Protein AF-X0UP98-F1 (afdb_monomer)

Foldseek 3Di:
DDDDPLNVCCVPCVVPVNNDDPLLSVLVVVVVVVVVCVVVVVDPDDDPVRVVVNVVSVVVNVVSVVVSVVVVLLVVLLVLLVVLLVLLVVLLCLQVNDDDPVVSLVVVVVCCVVVLDDPLLSVLNVLSVVQNVCSVVVNDDPVSSVVSNVSSVVNSVSSVVSSVVLLVVLFVVQKWKKWFDDPNDIAIWIWGDAPQWIWIQHPVGIWIDHPATDGDHPVVVVVRSSVRSPPPDTDHDVVSVVRVCVVGPDIDIDD

pLDDT: mean 89.21, std 8.22, range [36.66, 97.81]

Solvent-accessible surface area (backbone atoms only — not comparable to full-atom values): 14353 Å² total; per-residue (Å²): 140,76,88,46,72,66,56,52,49,42,51,46,33,38,70,67,64,62,68,48,60,71,72,56,52,52,50,53,51,50,53,54,47,53,52,51,35,42,77,67,65,73,48,90,77,79,56,68,74,56,51,57,46,52,53,52,52,48,52,54,43,54,54,47,49,56,51,45,50,52,52,50,53,50,53,52,51,50,52,50,46,52,49,55,50,50,53,50,51,51,51,45,28,73,70,72,45,90,67,55,74,69,58,48,50,58,52,50,51,52,38,31,75,69,68,75,42,52,73,64,48,57,51,41,56,51,50,44,55,49,49,47,55,35,42,77,70,71,70,59,53,74,68,61,52,54,50,42,50,62,48,42,52,56,47,44,52,54,48,52,54,49,45,54,52,52,49,51,54,57,51,55,76,27,48,41,37,33,39,30,54,57,96,86,38,85,43,72,35,36,39,37,46,36,76,80,37,34,35,41,41,46,94,94,44,40,31,35,39,67,98,56,81,42,84,51,50,74,68,58,54,50,57,34,50,63,63,28,75,81,53,94,73,87,73,82,61,70,67,51,55,54,53,49,34,74,75,51,44,73,66,44,82,51,132

Organism: NCBI:txid412755

Secondary structure (DSSP, 8-state):
----HHHHHIIIIIIIS--S-HHHHHHHHHHHHHHHHHHTTS-S---HHHHHHHHHHHHHHHHHHHHHHHHHHHHHHHHHHHHHHHHHHHHHHHHH-S--HHHHHHHHHHHHHTTSS-HHHHHHHHHHHHHHHHHHTT---HHHHHHHHHHHHHHHHHHHHHHHHHHHHHHHHTEEEEEEEETTEEEEEEEEEETTEEEEEETTEEEEESSSEEEE-HHHHHHHHHHHTT-S-----THHHHHHHHHH-SEEEE-

Nearest PDB structures (foldseek):
  7sqc-assembly1_C2  TM=3.674E-01  e=4.843E+00  Chlamydomonas reinhardtii
  4j2c-assembly2_C  TM=3.362E-01  e=5.100E+00  Homo sapiens
  7sqc-assembly1_C3  TM=3.622E-01  e=9.001E+00  Chlamydomonas reinhardtii

Structure (mmCIF, N/CA/C/O backbone):
data_AF-X0UP98-F1
#
_entry.id   AF-X0UP98-F1
#
loop_
_atom_site.group_PDB
_atom_site.id
_atom_site.type_symbol
_atom_site.label_atom_id
_atom_site.label_alt_id
_atom_site.label_comp_id
_atom_site.label_asym_id
_atom_site.label_entity_id
_atom_site.label_seq_id
_atom_site.pdbx_PDB_ins_code
_atom_site.Cartn_x
_atom_site.Cartn_y
_atom_site.Cartn_z
_atom_site.occupancy
_atom_site.B_iso_or_equiv
_atom_site.auth_seq_id
_atom_site.auth_comp_id
_atom_site.auth_asym_id
_atom_site.auth_atom_id
_atom_site.pdbx_PDB_model_num
ATOM 1 N N . GLY A 1 1 ? 31.393 22.525 -14.245 1.00 50.09 1 GLY A N 1
ATOM 2 C CA . GLY A 1 1 ? 30.739 21.499 -13.415 1.00 50.09 1 GLY A CA 1
ATOM 3 C C . GLY A 1 1 ? 29.247 21.631 -13.585 1.00 50.09 1 GLY A C 1
ATOM 4 O O . GLY A 1 1 ? 28.784 22.754 -13.520 1.00 50.09 1 GLY A O 1
ATOM 5 N N . LEU A 1 2 ? 28.562 20.531 -13.899 1.00 36.66 2 LEU A N 1
ATOM 6 C CA . LEU A 1 2 ? 27.106 20.299 -13.899 1.00 36.66 2 LEU A CA 1
ATOM 7 C C . LEU A 1 2 ? 26.880 18.972 -14.647 1.00 36.66 2 LEU A C 1
ATOM 9 O O . LEU A 1 2 ? 27.637 18.642 -15.561 1.00 36.66 2 LEU A O 1
ATOM 13 N N . ASN A 1 3 ? 25.898 18.182 -14.220 1.00 53.81 3 ASN A N 1
ATOM 14 C CA . ASN A 1 3 ? 25.572 16.879 -14.796 1.00 53.81 3 ASN A CA 1
ATOM 15 C C . ASN A 1 3 ? 25.313 16.980 -16.310 1.00 53.81 3 ASN A C 1
ATOM 17 O O . ASN A 1 3 ? 24.268 17.456 -16.738 1.00 53.81 3 ASN A O 1
ATOM 21 N N . SER A 1 4 ? 26.252 16.514 -17.137 1.00 71.25 4 SER A N 1
ATOM 22 C CA . SER A 1 4 ? 25.983 16.314 -18.564 1.00 71.25 4 SER A CA 1
ATOM 23 C C . SER A 1 4 ? 24.922 15.213 -18.729 1.00 71.25 4 SER A C 1
ATOM 25 O O . SER A 1 4 ? 25.012 14.209 -18.012 1.00 71.25 4 SER A O 1
ATOM 27 N N . PRO A 1 5 ? 23.987 15.319 -19.694 1.00 70.81 5 PRO A N 1
ATOM 28 C CA . PRO A 1 5 ? 23.046 14.246 -20.031 1.00 70.81 5 PRO A CA 1
ATOM 29 C C . PRO A 1 5 ? 23.723 12.878 -20.227 1.00 70.81 5 PRO A C 1
ATOM 31 O O . PRO A 1 5 ? 23.161 11.847 -19.865 1.00 70.81 5 PRO A O 1
ATOM 34 N N . PHE A 1 6 ? 24.973 12.858 -20.709 1.00 80.62 6 PHE A N 1
ATOM 35 C CA . PHE A 1 6 ? 25.800 11.648 -20.780 1.00 80.62 6 PHE A CA 1
ATOM 36 C C . PHE A 1 6 ? 26.084 11.029 -19.404 1.00 80.62 6 PHE A C 1
ATOM 38 O O . PHE A 1 6 ? 25.950 9.819 -19.221 1.00 80.62 6 PHE A O 1
ATOM 45 N N . SER A 1 7 ? 26.470 11.859 -18.432 1.00 83.31 7 SER A N 1
ATOM 46 C CA . SER A 1 7 ? 26.797 11.427 -17.070 1.00 83.31 7 SER A CA 1
ATOM 47 C C . SER A 1 7 ? 25.579 10.805 -16.386 1.00 83.31 7 SER A C 1
ATOM 49 O O . SER A 1 7 ? 25.679 9.738 -15.778 1.00 83.31 7 SER A O 1
ATOM 51 N N . GLU A 1 8 ? 24.404 11.417 -16.548 1.00 86.69 8 GLU A N 1
ATOM 52 C CA . GLU A 1 8 ? 23.154 10.883 -15.999 1.00 86.69 8 GLU A CA 1
ATOM 53 C C . GLU A 1 8 ? 22.725 9.595 -16.704 1.00 86.69 8 GLU A C 1
ATOM 55 O O . GLU A 1 8 ? 22.361 8.625 -16.035 1.00 86.69 8 GLU A O 1
ATOM 60 N N . MET A 1 9 ? 22.851 9.539 -18.034 1.00 86.62 9 MET A N 1
ATOM 61 C CA . MET A 1 9 ? 22.543 8.342 -18.817 1.00 86.62 9 MET A CA 1
ATOM 62 C C . MET A 1 9 ? 23.405 7.149 -18.392 1.00 86.62 9 MET A C 1
ATOM 64 O O . MET A 1 9 ? 22.880 6.057 -18.164 1.00 86.62 9 MET A O 1
ATOM 68 N N . LYS A 1 10 ? 24.713 7.367 -18.216 1.00 90.44 10 LYS A N 1
ATOM 69 C CA . LYS A 1 10 ? 25.643 6.356 -17.704 1.00 90.44 10 LYS A CA 1
ATOM 70 C C . LYS A 1 10 ? 25.270 5.931 -16.283 1.00 90.44 10 LYS A C 1
ATOM 72 O O . LYS A 1 10 ? 25.047 4.746 -16.040 1.00 90.44 10 LYS A O 1
ATOM 77 N N . LYS A 1 11 ? 25.133 6.885 -15.361 1.00 93.12 11 LYS A N 1
ATOM 78 C CA . LYS A 1 11 ? 24.844 6.609 -13.947 1.00 93.12 11 LYS A CA 1
ATOM 79 C C . LYS A 1 11 ? 23.554 5.807 -13.764 1.00 93.12 11 LYS A C 1
ATOM 81 O O . LYS A 1 11 ? 23.510 4.859 -12.981 1.00 93.12 11 LYS A O 1
ATOM 86 N N . ILE A 1 12 ? 22.491 6.187 -14.467 1.00 91.81 12 ILE A N 1
ATOM 87 C CA . ILE A 1 12 ? 21.177 5.561 -14.314 1.00 91.81 12 ILE A CA 1
ATOM 88 C C . ILE A 1 12 ? 21.128 4.251 -15.095 1.00 91.81 12 ILE A C 1
ATOM 90 O O . ILE A 1 12 ? 20.930 3.196 -14.499 1.00 91.81 12 ILE A O 1
ATOM 94 N N . PHE A 1 13 ? 21.323 4.287 -16.413 1.00 92.38 13 PHE A N 1
ATOM 95 C CA . PHE A 1 13 ? 20.991 3.146 -17.267 1.00 92.38 13 PHE A CA 1
ATOM 96 C C . PHE A 1 13 ? 22.118 2.125 -17.403 1.00 92.38 13 PHE A C 1
ATOM 98 O O . PHE A 1 13 ? 21.830 0.970 -17.703 1.00 92.38 13 PHE A O 1
ATOM 105 N N . PHE A 1 14 ? 23.372 2.494 -17.144 1.00 91.44 14 PHE A N 1
ATOM 106 C CA . PHE A 1 14 ? 24.501 1.560 -17.181 1.00 91.44 14 PHE A CA 1
ATOM 107 C C . PHE A 1 14 ? 24.973 1.166 -15.778 1.00 91.44 14 PHE A C 1
ATOM 109 O O . PHE A 1 14 ? 25.082 -0.022 -15.478 1.00 91.44 14 PHE A O 1
ATOM 116 N N . ASP A 1 15 ? 25.229 2.122 -14.885 1.00 92.19 15 ASP A N 1
ATOM 117 C CA . ASP A 1 15 ? 25.796 1.813 -13.568 1.00 92.19 15 ASP A CA 1
ATOM 118 C C . ASP A 1 15 ? 24.759 1.207 -12.620 1.00 92.19 15 ASP A C 1
ATOM 120 O O . ASP A 1 15 ? 25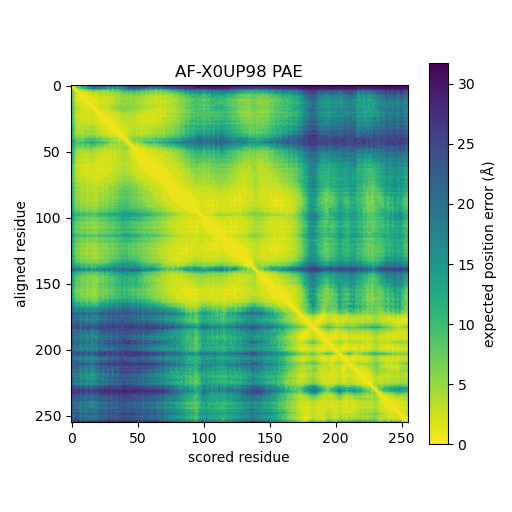.019 0.153 -12.040 1.00 92.19 15 ASP A O 1
ATOM 124 N N . LYS A 1 16 ? 23.585 1.835 -12.497 1.00 92.56 16 LYS A N 1
ATOM 125 C CA . LYS A 1 16 ? 22.543 1.430 -11.546 1.00 92.56 16 LYS A CA 1
ATOM 126 C C . LYS A 1 16 ? 21.593 0.369 -12.101 1.00 92.56 16 LYS A C 1
ATOM 128 O O . LYS A 1 16 ? 21.463 -0.703 -11.525 1.00 92.56 16 LYS A O 1
ATOM 133 N N . GLU A 1 17 ? 20.914 0.669 -13.205 1.00 89.94 17 GLU A N 1
ATOM 134 C CA . GLU A 1 17 ? 19.815 -0.161 -13.720 1.00 89.94 17 GLU A CA 1
ATOM 135 C C . GLU A 1 17 ? 20.292 -1.309 -14.620 1.00 89.94 17 GLU A C 1
ATOM 137 O O . GLU A 1 17 ? 19.525 -2.245 -14.869 1.00 89.94 17 GLU A O 1
ATOM 142 N N . LYS A 1 18 ? 21.541 -1.232 -15.111 1.00 92.12 18 LYS A N 1
ATOM 143 C CA . LYS A 1 18 ? 22.174 -2.220 -16.008 1.00 92.12 18 LYS A CA 1
ATOM 144 C C . LYS A 1 18 ? 21.327 -2.522 -17.259 1.00 92.12 18 LYS A C 1
ATOM 146 O O . LYS A 1 18 ? 21.261 -3.656 -17.720 1.00 92.12 18 LYS A O 1
ATOM 151 N N . MET A 1 19 ? 20.645 -1.507 -17.791 1.00 90.94 19 MET A N 1
ATOM 152 C CA . MET A 1 19 ? 19.730 -1.598 -18.937 1.00 90.94 19 MET A CA 1
ATOM 153 C C . MET A 1 19 ? 20.340 -1.136 -20.261 1.00 90.94 19 MET A C 1
ATOM 155 O O . MET A 1 19 ? 19.736 -1.378 -21.301 1.00 90.94 19 MET A O 1
ATOM 159 N N . LEU A 1 20 ? 21.485 -0.457 -20.240 1.00 93.19 20 LEU A N 1
ATOM 160 C CA . LEU A 1 20 ? 22.200 0.004 -21.428 1.00 93.19 20 LEU A CA 1
ATOM 161 C C . LEU A 1 20 ? 23.584 -0.644 -21.471 1.00 93.19 20 LEU A C 1
ATOM 163 O O . LEU A 1 20 ? 24.229 -0.796 -20.440 1.00 93.19 20 LEU A O 1
ATOM 167 N N . GLU A 1 21 ? 24.039 -1.041 -22.652 1.00 93.94 21 GLU A N 1
ATOM 168 C CA . GLU A 1 21 ? 25.322 -1.702 -22.875 1.00 93.94 21 GLU A CA 1
ATOM 169 C C . GLU A 1 21 ? 26.444 -0.680 -23.100 1.00 93.94 21 GLU A C 1
ATOM 171 O O . GLU A 1 21 ? 26.227 0.406 -23.640 1.00 93.94 21 GLU A O 1
ATOM 176 N N . LYS A 1 22 ? 27.685 -1.056 -22.755 1.00 92.31 22 LYS A N 1
ATOM 177 C CA . LYS A 1 22 ? 28.852 -0.160 -22.843 1.00 92.31 22 LYS A CA 1
ATOM 178 C C . LYS A 1 22 ? 29.057 0.426 -24.247 1.00 92.31 22 LYS A C 1
ATOM 180 O O . LYS A 1 22 ? 29.393 1.600 -24.353 1.00 92.31 22 LYS A O 1
ATOM 185 N N . LYS A 1 23 ? 28.805 -0.352 -25.312 1.00 93.00 23 LYS A N 1
ATOM 186 C CA . LYS A 1 23 ? 28.977 0.113 -26.702 1.00 93.00 23 LYS A CA 1
ATOM 187 C C . LYS A 1 23 ? 28.158 1.369 -27.016 1.00 93.00 23 LYS A C 1
ATOM 189 O O . LYS A 1 23 ? 28.643 2.258 -27.700 1.00 93.00 23 LYS A O 1
ATOM 194 N N . TYR A 1 24 ? 26.957 1.481 -26.453 1.00 93.38 24 TYR A N 1
ATOM 195 C CA . TYR A 1 24 ? 26.063 2.613 -26.686 1.00 93.38 24 TYR A CA 1
ATOM 196 C C . TYR A 1 24 ? 26.493 3.865 -25.919 1.00 93.38 24 TYR A C 1
ATOM 198 O O . TYR A 1 24 ? 26.325 4.976 -26.412 1.00 93.38 24 TYR A O 1
ATOM 206 N N . LEU A 1 25 ? 27.120 3.693 -24.749 1.00 90.81 25 LEU A N 1
ATOM 207 C CA . LEU A 1 25 ? 27.779 4.802 -24.059 1.00 90.81 25 LEU A CA 1
ATOM 208 C C . LEU A 1 25 ? 28.965 5.328 -24.864 1.00 90.81 25 LEU A C 1
ATOM 210 O O . LEU A 1 25 ? 29.115 6.537 -24.983 1.00 90.81 25 LEU A O 1
ATOM 214 N N . SER A 1 26 ? 29.768 4.434 -25.445 1.00 90.50 26 SER A N 1
ATOM 215 C CA . SER A 1 26 ? 30.913 4.822 -26.274 1.00 90.50 26 SER A CA 1
ATOM 216 C C . SER A 1 26 ? 30.495 5.588 -27.532 1.00 90.50 26 SER A C 1
ATOM 218 O O . SER A 1 26 ? 31.185 6.525 -27.920 1.00 90.50 26 SER A O 1
ATOM 220 N N . ILE A 1 27 ? 29.351 5.245 -28.138 1.00 90.25 27 ILE A N 1
ATOM 221 C CA . ILE A 1 27 ? 28.777 6.009 -29.260 1.00 90.25 27 ILE A CA 1
ATOM 222 C C . ILE A 1 27 ? 28.432 7.436 -28.814 1.00 90.25 27 ILE A C 1
ATOM 224 O O . ILE A 1 27 ? 28.843 8.397 -29.462 1.00 90.25 27 ILE A O 1
ATOM 228 N N . LEU A 1 28 ? 27.732 7.591 -27.683 1.00 87.75 28 LEU A N 1
ATOM 229 C CA . LEU A 1 28 ? 27.355 8.914 -27.179 1.00 87.75 28 LEU A CA 1
ATOM 230 C C . LEU A 1 28 ? 28.579 9.750 -26.772 1.00 87.75 28 LEU A C 1
ATOM 232 O O . LEU A 1 28 ? 28.643 10.938 -27.071 1.00 87.75 28 LEU A O 1
ATOM 236 N N . GLU A 1 29 ? 29.560 9.124 -26.121 1.00 88.56 29 GLU A N 1
ATOM 237 C CA . GLU A 1 29 ? 30.824 9.754 -25.735 1.00 88.56 29 GLU A CA 1
ATOM 238 C C . GLU A 1 29 ? 31.591 10.258 -26.961 1.00 88.56 29 GLU A C 1
ATOM 240 O O . GLU A 1 29 ? 32.052 11.400 -26.964 1.00 88.56 29 GLU A O 1
ATOM 245 N N . LYS A 1 30 ? 31.644 9.457 -28.037 1.00 88.25 30 LYS A N 1
ATOM 246 C CA . LYS A 1 30 ? 32.254 9.858 -29.309 1.00 88.25 30 LYS A CA 1
ATOM 247 C C . LYS A 1 30 ? 31.551 11.075 -29.917 1.00 88.25 30 LYS A C 1
ATOM 249 O O . LYS A 1 30 ? 32.224 12.016 -30.322 1.00 88.25 30 LYS A O 1
ATOM 254 N N . ILE A 1 31 ? 30.217 11.076 -29.963 1.00 85.81 31 ILE A N 1
ATOM 255 C CA . ILE A 1 31 ? 29.429 12.185 -30.531 1.00 85.81 31 ILE A CA 1
ATOM 256 C C . ILE A 1 31 ? 29.636 13.475 -29.726 1.00 85.81 31 ILE A C 1
ATOM 258 O O . ILE A 1 31 ? 29.888 14.528 -30.306 1.00 85.81 31 ILE A O 1
ATOM 262 N N . VAL A 1 32 ? 29.580 13.395 -28.392 1.00 85.56 32 VAL A N 1
ATOM 263 C CA . VAL A 1 32 ? 29.830 14.548 -27.510 1.00 85.56 32 VAL A CA 1
ATOM 264 C C . VAL A 1 32 ? 31.262 15.066 -27.671 1.00 85.56 32 VAL A C 1
ATOM 266 O O . VAL A 1 32 ? 31.472 16.276 -27.643 1.00 85.56 32 VAL A O 1
ATOM 269 N N . GLY A 1 33 ? 32.239 14.170 -27.845 1.00 87.25 33 GLY A N 1
ATOM 270 C CA . GLY A 1 33 ? 33.629 14.529 -28.128 1.00 87.25 33 GLY A CA 1
ATOM 271 C C . GLY A 1 33 ? 33.769 15.306 -29.434 1.00 87.25 33 GLY A C 1
ATOM 272 O O . GLY A 1 33 ? 34.289 16.416 -29.415 1.00 87.25 33 GLY A O 1
ATOM 273 N N . ILE A 1 34 ? 33.215 14.781 -30.534 1.00 86.31 34 ILE A N 1
ATOM 274 C CA . ILE A 1 34 ? 33.229 15.451 -31.845 1.00 86.31 34 ILE A CA 1
ATOM 275 C C . ILE A 1 34 ? 32.592 16.836 -31.757 1.00 86.31 34 ILE A C 1
ATOM 277 O O . ILE A 1 34 ? 33.155 17.796 -32.270 1.00 86.31 34 ILE A O 1
ATOM 281 N N . TYR A 1 35 ? 31.441 16.952 -31.091 1.00 83.69 35 TYR A N 1
ATOM 282 C CA . TYR A 1 35 ? 30.747 18.229 -30.947 1.00 83.69 35 TYR A CA 1
ATOM 283 C C . TYR A 1 35 ? 31.598 19.261 -30.188 1.00 83.69 35 TYR A C 1
ATOM 285 O O . TYR A 1 35 ? 31.744 20.386 -30.649 1.00 83.69 35 TYR A O 1
ATOM 293 N N . LYS A 1 36 ? 32.249 18.863 -29.086 1.00 85.44 36 LYS A N 1
ATOM 294 C CA . LYS A 1 36 ? 33.174 19.737 -28.342 1.00 85.44 36 LYS A CA 1
ATOM 295 C C . LYS A 1 36 ? 34.406 20.120 -29.153 1.00 85.44 36 LYS A C 1
ATOM 297 O O . LYS A 1 36 ? 34.838 21.265 -29.117 1.00 85.44 36 LYS A O 1
ATOM 302 N N . ASP A 1 37 ? 35.007 19.163 -29.851 1.00 87.12 37 ASP A N 1
ATOM 303 C CA . ASP A 1 37 ? 36.205 19.418 -30.647 1.00 87.12 37 ASP A CA 1
ATOM 304 C C . ASP A 1 37 ? 35.894 20.295 -31.870 1.00 87.12 37 ASP A C 1
ATOM 306 O O . ASP A 1 37 ? 36.746 21.079 -32.286 1.00 87.12 37 ASP A O 1
ATOM 310 N N . PHE A 1 38 ? 34.668 20.224 -32.394 1.00 84.81 38 PHE A N 1
ATOM 311 C CA . PHE A 1 38 ? 34.146 21.156 -33.390 1.00 84.81 38 PHE A CA 1
ATOM 312 C C . PHE A 1 38 ? 33.899 22.555 -32.798 1.00 84.81 38 PHE A C 1
ATOM 314 O O . PHE A 1 38 ? 34.384 23.533 -33.358 1.00 84.81 38 PHE A O 1
ATOM 321 N N . GLU A 1 39 ? 33.232 22.667 -31.638 1.00 82.81 39 GLU A N 1
ATOM 322 C CA . GLU A 1 39 ? 33.026 23.947 -30.926 1.00 82.81 39 GLU A CA 1
ATOM 323 C C . GLU A 1 39 ? 34.345 24.650 -30.568 1.00 82.81 39 GLU A C 1
ATOM 325 O O . GLU A 1 39 ? 34.412 25.876 -30.533 1.00 82.81 39 GLU A O 1
ATOM 330 N N . HIS A 1 40 ? 35.402 23.881 -30.305 1.00 89.62 40 HIS A N 1
ATOM 331 C CA . HIS A 1 40 ? 36.742 24.393 -30.015 1.00 89.62 40 HIS A CA 1
ATOM 332 C C . HIS A 1 40 ? 37.638 24.529 -31.257 1.00 89.62 40 HIS A C 1
ATOM 334 O O . HIS A 1 40 ? 38.849 24.687 -31.104 1.00 89.62 40 HIS A O 1
ATOM 340 N N . GLU A 1 41 ? 37.077 24.426 -32.467 1.00 86.75 41 GLU A N 1
ATOM 341 C CA . GLU A 1 41 ? 37.777 24.542 -33.758 1.00 86.75 41 GLU A CA 1
ATOM 342 C C . GLU A 1 41 ? 38.975 23.585 -33.944 1.00 86.75 41 GLU A C 1
ATOM 344 O O . GLU A 1 41 ? 39.826 23.785 -34.817 1.00 86.75 41 GLU A O 1
ATOM 349 N N . LYS A 1 42 ? 39.051 22.513 -33.145 1.00 87.00 42 LYS A N 1
ATOM 350 C CA . LYS A 1 42 ? 40.105 21.491 -33.236 1.00 87.00 42 LYS A CA 1
ATOM 351 C C . LYS A 1 42 ? 39.903 20.576 -34.438 1.00 87.00 42 LYS A C 1
ATOM 353 O O . LYS A 1 42 ? 40.874 20.069 -34.993 1.00 87.00 42 LYS A O 1
ATOM 358 N N . ILE A 1 43 ? 38.648 20.359 -34.829 1.00 82.56 43 ILE A N 1
ATOM 359 C CA . ILE A 1 43 ? 38.269 19.586 -36.013 1.00 82.56 43 ILE A CA 1
ATOM 360 C C . ILE A 1 43 ? 37.623 20.540 -37.013 1.00 82.56 43 ILE A C 1
ATOM 362 O O . ILE A 1 43 ? 36.577 21.118 -36.732 1.00 82.56 43 ILE A O 1
ATOM 366 N N . LYS A 1 44 ? 38.244 20.681 -38.189 1.00 79.06 44 LYS A N 1
ATOM 367 C CA . LYS A 1 44 ? 37.740 21.517 -39.294 1.00 79.06 44 LYS A CA 1
ATOM 368 C C . LYS A 1 44 ? 37.092 20.702 -40.415 1.00 79.06 44 LYS A C 1
ATOM 370 O O . LYS A 1 44 ? 36.250 21.223 -41.134 1.00 79.06 44 LYS A O 1
ATOM 375 N N . GLU A 1 45 ? 37.440 19.420 -40.526 1.00 82.38 45 GLU A N 1
ATOM 376 C CA . GLU A 1 45 ? 36.892 18.492 -41.517 1.00 82.38 45 GLU A CA 1
ATOM 377 C C . GLU A 1 45 ? 36.694 17.098 -40.914 1.00 82.38 45 GLU A C 1
ATOM 379 O O . GLU A 1 45 ? 37.514 16.621 -40.128 1.00 82.38 45 GLU A O 1
ATOM 384 N N . ILE A 1 46 ? 35.616 16.423 -41.321 1.00 83.62 46 ILE A N 1
ATOM 385 C CA . ILE A 1 46 ? 35.325 15.028 -40.975 1.00 83.62 46 ILE A CA 1
ATOM 386 C C . ILE A 1 46 ? 35.337 14.211 -42.267 1.00 83.62 46 ILE A C 1
ATOM 388 O O . ILE A 1 46 ? 34.683 14.568 -43.247 1.00 83.62 46 ILE A O 1
ATOM 392 N N . LYS A 1 47 ? 36.068 13.091 -42.278 1.00 89.50 47 LYS A N 1
ATOM 393 C CA . LYS A 1 47 ? 36.145 12.207 -43.451 1.00 89.50 47 LYS A CA 1
ATOM 394 C C . LYS A 1 47 ? 34.789 11.552 -43.728 1.00 89.50 47 LYS A C 1
ATOM 396 O O . LYS A 1 47 ? 34.128 11.096 -42.797 1.00 89.50 47 LYS A O 1
ATOM 401 N N . GLY A 1 48 ? 34.434 11.372 -45.003 1.00 89.12 48 GLY A N 1
ATOM 402 C CA . GLY A 1 48 ? 33.184 10.703 -45.403 1.00 89.12 48 GLY A CA 1
ATOM 403 C C . GLY A 1 48 ? 32.993 9.318 -44.766 1.00 89.12 48 GLY A C 1
ATOM 404 O O . GLY A 1 48 ? 31.948 9.042 -44.192 1.00 89.12 48 GLY A O 1
ATOM 405 N N . ALA A 1 49 ? 34.043 8.491 -44.722 1.00 90.75 49 ALA A N 1
ATOM 406 C CA . ALA A 1 49 ? 33.985 7.179 -44.066 1.00 90.75 49 ALA A CA 1
ATOM 407 C C . ALA A 1 49 ? 33.715 7.255 -42.546 1.00 90.75 49 ALA A C 1
ATOM 409 O O . ALA A 1 49 ? 33.121 6.344 -41.962 1.00 90.75 49 ALA A O 1
ATOM 410 N N . GLU A 1 50 ? 34.158 8.329 -41.886 1.00 86.69 50 GLU A N 1
ATOM 411 C CA . GLU A 1 50 ? 33.861 8.571 -40.475 1.00 86.69 50 GLU A CA 1
ATOM 412 C C . GLU A 1 50 ? 32.420 9.049 -40.283 1.00 86.69 50 GLU A C 1
ATOM 414 O O . GLU A 1 50 ? 31.752 8.583 -39.358 1.00 86.69 50 GLU A O 1
ATOM 419 N N . LEU A 1 51 ? 31.919 9.890 -41.189 1.00 87.81 51 LEU A N 1
ATOM 420 C CA . LEU A 1 51 ? 30.515 10.288 -41.226 1.00 87.81 51 LEU A CA 1
ATOM 421 C C . LEU A 1 51 ? 29.594 9.070 -41.419 1.00 87.81 51 LEU A C 1
ATOM 423 O O . LEU A 1 51 ? 28.655 8.890 -40.646 1.00 87.81 51 LEU A O 1
ATOM 427 N N . ASP A 1 52 ? 29.917 8.165 -42.346 1.00 92.81 52 ASP A N 1
ATOM 428 C CA . ASP A 1 52 ? 29.164 6.921 -42.570 1.00 92.81 52 ASP A CA 1
ATOM 429 C C . ASP A 1 52 ? 29.145 6.013 -41.337 1.00 92.81 52 ASP A C 1
ATOM 431 O O . ASP A 1 52 ? 28.174 5.295 -41.074 1.00 92.81 52 ASP A O 1
ATOM 435 N N . LYS A 1 53 ? 30.243 5.995 -40.574 1.00 91.75 53 LYS A N 1
ATOM 436 C CA . LYS A 1 53 ? 30.305 5.262 -39.308 1.00 91.75 53 LYS A CA 1
ATOM 437 C C . LYS A 1 53 ? 29.424 5.926 -38.252 1.00 91.75 53 LYS A C 1
ATOM 439 O O . LYS A 1 53 ? 28.663 5.225 -37.596 1.00 91.75 53 LYS A O 1
ATOM 444 N N . LEU A 1 54 ? 29.479 7.251 -38.118 1.00 90.31 54 LEU A N 1
ATOM 445 C CA . LEU A 1 54 ? 28.646 7.998 -37.170 1.00 90.31 54 LEU A CA 1
ATOM 446 C C . LEU A 1 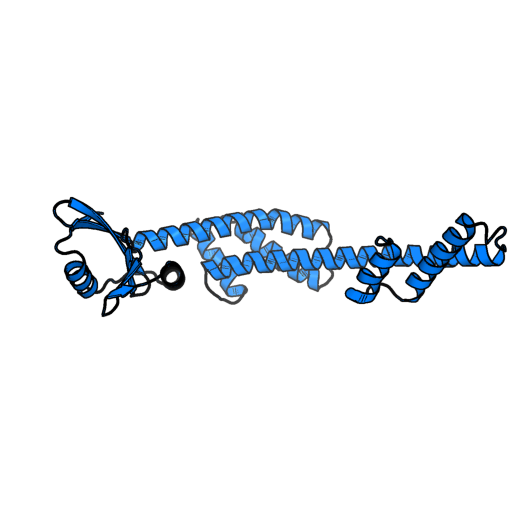54 ? 27.156 7.818 -37.457 1.00 90.31 54 LEU A C 1
ATOM 448 O O . LEU A 1 54 ? 26.382 7.620 -36.523 1.00 90.31 54 LEU A O 1
ATOM 452 N N . ILE A 1 55 ? 26.758 7.829 -38.730 1.00 91.81 55 ILE A N 1
ATOM 453 C CA . ILE A 1 55 ? 25.373 7.582 -39.143 1.00 91.81 55 ILE A CA 1
ATOM 454 C C . ILE A 1 55 ? 24.934 6.172 -38.723 1.00 91.81 55 ILE A C 1
ATOM 456 O O . ILE A 1 55 ? 23.884 6.019 -38.098 1.00 91.81 55 ILE A O 1
ATOM 460 N N . ARG A 1 56 ? 25.751 5.145 -38.997 1.00 94.94 56 ARG A N 1
ATOM 461 C CA . ARG A 1 56 ? 25.454 3.753 -38.608 1.00 94.94 56 ARG A CA 1
ATOM 462 C C . ARG A 1 56 ? 25.384 3.558 -37.093 1.00 94.94 56 ARG A C 1
ATOM 464 O O . ARG A 1 56 ? 24.434 2.952 -36.603 1.00 94.94 56 ARG A O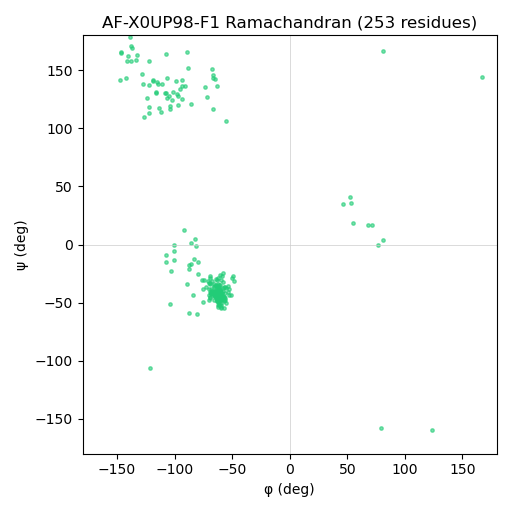 1
ATOM 471 N N . ASP A 1 57 ? 26.356 4.095 -36.362 1.00 92.94 57 ASP A N 1
ATOM 472 C CA . ASP A 1 57 ? 26.405 4.036 -34.899 1.00 92.94 57 ASP A CA 1
ATOM 473 C C . ASP A 1 57 ? 25.186 4.754 -34.286 1.00 92.94 57 ASP A C 1
ATOM 475 O O . ASP A 1 57 ? 24.571 4.262 -33.338 1.00 92.94 57 ASP A O 1
ATOM 479 N N . THR A 1 58 ? 24.778 5.887 -34.867 1.00 91.44 58 THR A N 1
ATOM 480 C CA . THR A 1 58 ? 23.583 6.630 -34.440 1.00 91.44 58 THR A CA 1
ATOM 481 C C . THR A 1 58 ? 22.303 5.833 -34.687 1.00 91.44 58 THR A C 1
ATOM 483 O O . THR A 1 58 ? 21.446 5.784 -33.806 1.00 91.44 58 THR A O 1
ATOM 486 N N . ASP A 1 59 ? 22.163 5.167 -35.837 1.00 94.56 59 ASP A N 1
ATOM 487 C CA . ASP A 1 59 ? 20.996 4.322 -36.121 1.00 94.56 59 ASP A CA 1
ATOM 488 C C . ASP A 1 59 ? 20.898 3.124 -35.153 1.00 94.56 59 ASP A C 1
ATOM 490 O O . ASP A 1 59 ? 19.826 2.861 -34.597 1.00 94.56 59 ASP A O 1
ATOM 494 N N . ASP A 1 60 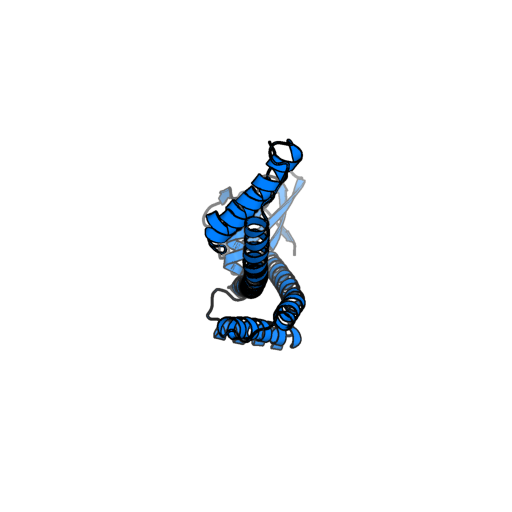? 22.018 2.446 -34.865 1.00 94.88 60 ASP A N 1
ATOM 495 C CA . ASP A 1 60 ? 22.076 1.372 -33.857 1.00 94.88 60 ASP A CA 1
ATOM 496 C C . ASP A 1 60 ? 21.689 1.896 -32.463 1.00 94.88 60 ASP A C 1
ATOM 498 O O . ASP A 1 60 ? 20.876 1.295 -31.751 1.00 94.88 60 ASP A O 1
ATOM 502 N N . TYR A 1 61 ? 22.199 3.072 -32.086 1.00 93.44 61 TYR A N 1
ATOM 503 C CA . TYR A 1 61 ? 21.861 3.712 -30.818 1.00 93.44 61 TYR A CA 1
ATOM 504 C C . TYR A 1 61 ? 20.372 4.076 -30.720 1.00 93.44 61 TYR A C 1
ATOM 506 O O . TYR A 1 61 ? 19.726 3.769 -29.715 1.00 93.44 61 TYR A O 1
ATOM 514 N N . LEU A 1 62 ? 19.783 4.663 -31.767 1.00 93.56 62 LEU A N 1
ATOM 515 C CA . LEU A 1 62 ? 18.356 5.005 -31.809 1.00 93.56 62 LEU A CA 1
ATOM 516 C C . LEU A 1 62 ? 17.465 3.761 -31.713 1.00 93.56 62 LEU A C 1
ATOM 518 O O . LEU A 1 62 ? 16.457 3.776 -30.997 1.00 93.56 62 LEU A O 1
ATOM 522 N N . LYS A 1 63 ? 17.836 2.665 -32.386 1.00 96.00 63 LYS A N 1
ATOM 523 C CA . LYS A 1 63 ? 17.158 1.367 -32.243 1.00 96.00 63 LYS A CA 1
ATOM 524 C C . LYS A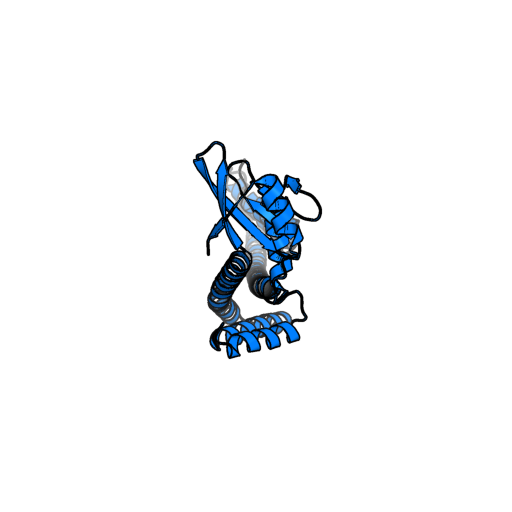 1 63 ? 17.219 0.880 -30.801 1.00 96.00 63 LYS A C 1
ATOM 526 O O . LYS A 1 63 ? 16.189 0.496 -30.241 1.00 96.00 63 LYS A O 1
ATOM 531 N N . ARG A 1 64 ? 18.383 0.976 -30.152 1.00 94.38 64 ARG A N 1
ATOM 532 C CA . ARG A 1 64 ? 18.506 0.593 -28.744 1.00 94.38 64 ARG A CA 1
ATOM 533 C C . ARG A 1 64 ? 17.683 1.469 -27.811 1.00 94.38 64 ARG A C 1
ATOM 535 O O . ARG A 1 64 ? 17.073 0.930 -26.889 1.00 94.38 64 ARG A O 1
ATOM 542 N N . LEU A 1 65 ? 17.638 2.781 -28.036 1.00 93.19 65 LEU A N 1
ATOM 543 C CA . LEU A 1 65 ? 16.826 3.701 -27.238 1.00 93.19 65 LEU A CA 1
ATOM 544 C C . LEU A 1 65 ? 15.334 3.358 -27.311 1.00 93.19 65 LEU A C 1
ATOM 546 O O . LEU A 1 65 ? 14.650 3.401 -26.288 1.00 93.19 65 LEU A O 1
ATOM 550 N N . LYS A 1 66 ? 14.834 2.946 -28.484 1.00 95.19 66 LYS A N 1
ATOM 551 C CA . LYS A 1 66 ? 13.452 2.454 -28.631 1.00 95.19 66 LYS A CA 1
ATOM 552 C C . LYS A 1 66 ? 13.198 1.215 -27.770 1.00 95.19 66 LYS A C 1
ATOM 554 O O . LYS A 1 66 ? 12.178 1.148 -27.087 1.00 95.19 66 LYS A O 1
ATOM 559 N N . GLU A 1 67 ? 14.128 0.264 -27.748 1.00 94.69 67 GLU A N 1
ATOM 560 C CA . GLU A 1 67 ? 14.010 -0.928 -26.899 1.00 94.69 67 GLU A CA 1
ATOM 561 C C . GLU A 1 67 ? 14.154 -0.606 -25.408 1.00 94.69 67 GLU A C 1
ATOM 563 O O . GLU A 1 67 ? 13.387 -1.106 -24.585 1.00 94.69 67 GLU A O 1
ATOM 568 N N . LEU A 1 68 ? 15.082 0.284 -25.048 1.00 93.56 68 LEU A N 1
ATOM 569 C CA . LEU A 1 68 ? 15.257 0.755 -23.676 1.00 93.56 68 LEU A CA 1
ATOM 570 C C . LEU A 1 68 ? 13.967 1.403 -23.158 1.00 93.56 68 LEU A C 1
ATOM 572 O O . LEU A 1 68 ? 13.521 1.087 -22.057 1.00 93.56 68 LEU A O 1
ATOM 576 N N . ARG A 1 69 ? 13.320 2.242 -23.976 1.00 92.19 69 ARG A N 1
ATOM 577 C CA . ARG A 1 69 ? 12.023 2.845 -23.652 1.00 92.19 69 ARG A CA 1
ATOM 578 C C . ARG A 1 69 ? 10.962 1.784 -23.353 1.00 92.19 69 ARG A C 1
ATOM 580 O O . ARG A 1 69 ? 10.317 1.867 -22.312 1.00 92.19 69 ARG A O 1
ATOM 587 N N . LYS A 1 70 ? 10.818 0.760 -24.203 1.00 91.44 70 LYS A N 1
ATOM 588 C CA . LYS A 1 70 ? 9.867 -0.345 -23.968 1.00 91.44 70 LYS A CA 1
ATOM 589 C C . LYS A 1 70 ? 10.161 -1.084 -22.659 1.00 91.44 70 LYS A C 1
ATOM 591 O O . LYS A 1 70 ? 9.242 -1.421 -21.914 1.00 91.44 70 LYS A O 1
ATOM 596 N N . GLN A 1 71 ? 11.438 -1.325 -22.356 1.00 90.75 71 GLN A N 1
ATOM 597 C CA . GLN A 1 71 ? 11.850 -1.974 -21.108 1.00 90.75 71 GLN A CA 1
ATOM 598 C C . GLN A 1 71 ? 11.505 -1.116 -19.880 1.00 90.75 71 GLN A C 1
ATOM 600 O O . GLN A 1 71 ? 11.000 -1.650 -18.892 1.00 90.75 71 GLN A O 1
ATOM 605 N N . ILE A 1 72 ? 11.739 0.200 -19.946 1.00 90.94 72 ILE A N 1
ATOM 606 C CA . ILE A 1 72 ? 11.387 1.152 -18.881 1.00 90.94 72 ILE A CA 1
ATOM 607 C C . ILE A 1 72 ? 9.872 1.182 -18.670 1.00 90.94 72 ILE A C 1
ATOM 609 O O . ILE A 1 72 ? 9.412 1.053 -17.536 1.00 90.94 72 ILE A O 1
ATOM 613 N N . GLU A 1 73 ? 9.092 1.305 -19.747 1.00 88.81 73 GLU A N 1
ATOM 614 C CA . GLU A 1 73 ? 7.626 1.313 -19.686 1.00 88.81 73 GLU A CA 1
ATOM 615 C C . GLU A 1 73 ? 7.095 0.028 -19.038 1.00 88.81 73 GLU A C 1
ATOM 617 O O . GLU A 1 73 ? 6.267 0.092 -18.128 1.00 88.81 73 GLU A O 1
ATOM 622 N N . LYS A 1 74 ? 7.636 -1.136 -19.421 1.00 88.12 74 LYS A N 1
ATOM 623 C CA . LYS A 1 74 ? 7.275 -2.423 -18.813 1.00 88.12 74 LYS A CA 1
ATOM 624 C C . LYS A 1 74 ? 7.612 -2.469 -17.318 1.00 88.12 74 LYS A C 1
ATOM 626 O O . LYS A 1 74 ? 6.740 -2.810 -16.524 1.00 88.12 74 LYS A O 1
ATOM 631 N N . ARG A 1 75 ? 8.834 -2.092 -16.915 1.00 88.88 75 ARG A N 1
ATOM 632 C CA . ARG A 1 75 ? 9.239 -2.063 -15.492 1.00 88.88 75 ARG A CA 1
ATOM 633 C C . ARG A 1 75 ? 8.374 -1.103 -14.668 1.00 88.88 75 ARG A C 1
ATOM 635 O O . ARG A 1 75 ? 7.998 -1.415 -13.541 1.00 88.88 75 ARG A O 1
ATOM 642 N N . SER A 1 76 ? 8.038 0.060 -15.224 1.00 89.94 76 SER A N 1
ATOM 643 C CA . SER A 1 76 ? 7.179 1.049 -14.566 1.00 89.94 76 SER A CA 1
ATOM 644 C C . SER A 1 76 ? 5.758 0.516 -14.352 1.00 89.94 76 SER A C 1
ATOM 646 O O . SER A 1 76 ? 5.196 0.658 -13.262 1.00 89.94 76 SER A O 1
ATOM 648 N N . GLN A 1 77 ? 5.197 -0.161 -15.356 1.00 90.00 77 GLN A N 1
ATOM 649 C CA . GLN A 1 77 ? 3.885 -0.801 -15.266 1.00 90.00 77 GLN A CA 1
ATOM 650 C C . GLN A 1 77 ? 3.864 -1.936 -14.237 1.00 90.00 77 GLN A C 1
ATOM 652 O O . GLN A 1 77 ? 2.921 -2.017 -13.449 1.00 90.00 77 GLN A O 1
ATOM 657 N N . GLU A 1 78 ? 4.915 -2.761 -14.203 1.00 89.38 78 GLU A N 1
ATOM 658 C CA . GLU A 1 78 ? 5.095 -3.830 -13.213 1.00 89.38 78 GLU A CA 1
ATOM 659 C C . GLU A 1 78 ? 5.072 -3.275 -11.793 1.00 89.38 78 GLU A C 1
ATOM 661 O O . GLU A 1 78 ? 4.236 -3.651 -10.972 1.00 89.38 78 GLU A O 1
ATOM 666 N N . LYS A 1 79 ? 5.937 -2.293 -11.532 1.00 91.06 79 LYS A N 1
ATOM 667 C CA . LYS A 1 79 ? 6.029 -1.646 -10.227 1.00 91.06 79 LYS A CA 1
ATOM 668 C C . LYS A 1 79 ? 4.696 -1.028 -9.812 1.00 91.06 79 LYS A C 1
ATOM 670 O O . LYS A 1 79 ? 4.304 -1.135 -8.655 1.00 91.06 79 LYS A O 1
ATOM 675 N N . THR A 1 80 ? 3.986 -0.413 -10.758 1.00 92.25 80 THR A N 1
ATOM 676 C CA . THR A 1 80 ? 2.670 0.183 -10.504 1.00 92.25 80 THR A CA 1
ATOM 677 C C . THR A 1 80 ? 1.662 -0.869 -10.041 1.00 92.25 80 THR A C 1
ATOM 679 O O . THR A 1 80 ? 1.035 -0.688 -8.998 1.00 92.25 80 THR A O 1
ATOM 682 N N . ILE A 1 81 ? 1.519 -1.987 -10.765 1.00 93.19 81 ILE A N 1
ATOM 683 C CA . ILE A 1 81 ? 0.535 -3.020 -10.403 1.00 93.19 81 ILE A CA 1
ATOM 684 C C . ILE A 1 81 ? 0.914 -3.759 -9.114 1.00 93.19 81 ILE A C 1
ATOM 686 O O . ILE A 1 81 ? 0.039 -4.125 -8.326 1.00 93.19 81 ILE A O 1
ATOM 690 N N . GLU A 1 82 ? 2.209 -3.955 -8.869 1.00 93.19 82 GLU A N 1
ATOM 691 C CA . GLU A 1 82 ? 2.700 -4.542 -7.626 1.00 93.19 82 GLU A CA 1
ATOM 692 C C . GLU A 1 82 ? 2.423 -3.650 -6.422 1.00 93.19 82 GLU A C 1
ATOM 694 O O . GLU A 1 82 ? 1.950 -4.157 -5.403 1.00 93.19 82 GLU A O 1
ATOM 699 N N . GLN A 1 83 ? 2.660 -2.342 -6.552 1.00 94.88 83 GLN A N 1
ATOM 700 C CA . GLN A 1 83 ? 2.398 -1.371 -5.496 1.00 94.88 83 GLN A CA 1
ATOM 701 C C . GLN A 1 83 ? 0.905 -1.307 -5.166 1.00 94.88 83 GLN A C 1
ATOM 703 O O . GLN A 1 83 ? 0.539 -1.474 -4.011 1.00 94.88 83 GLN A O 1
ATOM 708 N N . ILE A 1 84 ? 0.039 -1.196 -6.179 1.00 95.31 84 ILE A N 1
ATOM 709 C CA . ILE A 1 84 ? -1.420 -1.188 -5.987 1.00 95.31 84 ILE A CA 1
ATOM 710 C C . ILE A 1 84 ? -1.896 -2.445 -5.249 1.00 95.31 84 ILE A C 1
ATOM 712 O O . ILE A 1 84 ? -2.694 -2.368 -4.315 1.00 95.31 84 ILE A O 1
ATOM 716 N N . HIS A 1 85 ? -1.413 -3.620 -5.669 1.00 95.69 85 HIS A N 1
ATOM 717 C CA . HIS A 1 85 ? -1.754 -4.876 -5.002 1.00 95.69 85 HIS A CA 1
ATOM 718 C C . HIS A 1 85 ? -1.273 -4.873 -3.549 1.00 95.69 85 HIS A C 1
ATOM 720 O O . HIS A 1 85 ? -2.041 -5.232 -2.660 1.00 95.69 85 HIS A O 1
ATOM 726 N N . LYS A 1 86 ? -0.035 -4.432 -3.302 1.00 96.12 86 LYS A N 1
ATOM 727 C CA . LYS A 1 86 ? 0.535 -4.336 -1.956 1.00 96.12 86 LYS A CA 1
ATOM 728 C C . LYS A 1 86 ? -0.275 -3.397 -1.061 1.00 96.12 86 LYS A C 1
ATOM 730 O O . LYS A 1 86 ? -0.557 -3.774 0.070 1.00 96.12 86 LYS A O 1
ATOM 735 N N . ASP A 1 87 ? -0.672 -2.232 -1.560 1.00 96.31 87 ASP A N 1
ATOM 736 C CA . ASP A 1 87 ? -1.410 -1.228 -0.787 1.00 96.31 87 ASP A CA 1
ATOM 737 C C . ASP A 1 87 ? -2.795 -1.744 -0.388 1.00 96.31 87 ASP A C 1
ATOM 739 O O . ASP A 1 87 ? -3.154 -1.721 0.789 1.00 96.31 87 ASP A O 1
ATOM 743 N N . ILE A 1 88 ? -3.542 -2.312 -1.343 1.00 97.50 88 ILE A N 1
ATOM 744 C CA . ILE A 1 88 ? -4.857 -2.908 -1.070 1.00 97.50 88 ILE A CA 1
ATOM 745 C C . ILE A 1 88 ? -4.742 -4.047 -0.052 1.00 97.50 88 ILE A C 1
ATOM 747 O O . ILE A 1 88 ? -5.511 -4.096 0.906 1.00 97.50 88 ILE A O 1
ATOM 751 N N . PHE A 1 89 ? -3.791 -4.970 -0.233 1.00 96.81 89 PHE A N 1
ATOM 752 C CA . PHE A 1 89 ? -3.640 -6.099 0.689 1.00 96.81 89 PHE A CA 1
ATOM 753 C C . PHE A 1 89 ? -3.096 -5.688 2.055 1.00 96.81 89 PHE A C 1
ATOM 755 O O . PHE A 1 89 ? -3.498 -6.291 3.044 1.00 96.81 89 PHE A O 1
ATOM 762 N N . GLY A 1 90 ? -2.260 -4.651 2.133 1.00 95.75 90 GLY A N 1
ATOM 763 C CA . GLY A 1 90 ? -1.816 -4.075 3.401 1.00 95.75 90 GLY A CA 1
ATOM 764 C C . GLY A 1 90 ? -2.979 -3.475 4.193 1.00 95.75 90 GLY A C 1
ATOM 765 O O . GLY A 1 90 ? -3.121 -3.748 5.382 1.00 95.75 90 GLY A O 1
ATOM 766 N N . LEU A 1 91 ? -3.870 -2.735 3.526 1.00 95.62 91 LEU A N 1
ATOM 767 C CA . LEU A 1 91 ? -5.080 -2.195 4.155 1.00 95.62 91 LEU A CA 1
ATOM 768 C C . LEU A 1 91 ? -6.053 -3.303 4.573 1.00 95.62 91 LEU A C 1
ATOM 770 O O . LEU A 1 91 ? -6.584 -3.288 5.681 1.00 95.62 91 LEU A O 1
ATOM 774 N N . LEU A 1 92 ? -6.262 -4.306 3.718 1.00 95.69 92 LEU A N 1
ATOM 775 C CA . LEU A 1 92 ? -7.096 -5.457 4.061 1.00 95.69 92 LEU A CA 1
ATOM 776 C C . LEU A 1 92 ? -6.507 -6.271 5.218 1.00 95.69 92 LEU A C 1
ATOM 778 O O . LEU A 1 92 ? -7.271 -6.767 6.037 1.00 95.69 92 LEU A O 1
ATOM 782 N N . GLU A 1 93 ? -5.184 -6.398 5.319 1.00 93.00 93 GLU A N 1
ATOM 783 C CA . GLU A 1 93 ? -4.513 -7.021 6.464 1.00 93.00 93 GLU A CA 1
ATOM 784 C C . GLU A 1 93 ? -4.735 -6.216 7.751 1.00 93.00 93 GLU A C 1
ATOM 786 O O . GLU A 1 93 ? -5.018 -6.813 8.787 1.00 93.00 93 GLU A O 1
ATOM 791 N N . ALA A 1 94 ? -4.707 -4.883 7.693 1.00 87.81 94 ALA A N 1
ATOM 792 C CA . ALA A 1 94 ? -5.029 -4.042 8.848 1.00 87.81 94 ALA A CA 1
ATOM 793 C C . ALA A 1 94 ? -6.491 -4.201 9.312 1.00 87.81 94 ALA A C 1
ATOM 795 O O . ALA A 1 94 ? -6.773 -4.161 10.509 1.00 87.81 94 ALA A O 1
ATOM 796 N N . ILE A 1 95 ? -7.420 -4.420 8.374 1.00 90.00 95 ILE A N 1
ATOM 797 C CA . ILE A 1 95 ? -8.859 -4.546 8.655 1.00 90.00 95 ILE A CA 1
ATOM 798 C C . ILE A 1 95 ? -9.253 -5.969 9.080 1.00 90.00 95 ILE A C 1
ATOM 800 O O . ILE A 1 95 ? -10.064 -6.158 9.986 1.00 90.00 95 ILE A O 1
ATOM 804 N N . LEU A 1 96 ? -8.734 -6.984 8.389 1.00 90.38 96 LEU A N 1
ATOM 805 C CA . LEU A 1 96 ? -9.154 -8.385 8.511 1.00 90.38 96 LEU A CA 1
ATOM 806 C C . LEU A 1 96 ? -8.126 -9.256 9.243 1.00 90.38 96 LEU A C 1
ATOM 808 O O . LEU A 1 96 ? -8.424 -10.412 9.556 1.00 90.38 96 LEU A O 1
ATOM 812 N N . GLY A 1 97 ? -6.932 -8.734 9.514 1.00 87.75 97 GLY A N 1
ATOM 813 C CA . GLY A 1 97 ? -5.779 -9.490 9.990 1.00 87.75 97 GLY A CA 1
ATOM 814 C C . GLY A 1 97 ? -5.030 -10.214 8.865 1.00 87.75 97 GLY A C 1
ATOM 815 O O . GLY A 1 97 ? -5.528 -10.395 7.750 1.00 87.75 97 GLY A O 1
ATOM 816 N N . LYS A 1 98 ? -3.818 -10.681 9.181 1.00 90.81 98 LYS A N 1
ATOM 817 C CA . LYS A 1 98 ? -2.933 -11.378 8.239 1.00 90.81 98 LYS A CA 1
ATOM 818 C C . LYS A 1 98 ? -3.495 -12.733 7.821 1.00 90.81 98 LYS A C 1
ATOM 820 O O . LYS A 1 98 ? -3.657 -13.631 8.650 1.00 90.81 98 LYS A O 1
ATOM 825 N N . LYS A 1 99 ? -3.795 -12.893 6.529 1.00 90.62 99 LYS A N 1
ATOM 826 C CA . LYS A 1 99 ? -4.470 -14.075 5.964 1.00 90.62 99 LYS A CA 1
ATOM 827 C C . LYS A 1 99 ? -3.976 -14.381 4.552 1.00 90.62 99 LYS A C 1
ATOM 829 O O . LYS A 1 99 ? -3.322 -13.563 3.910 1.00 90.62 99 LYS A O 1
ATOM 834 N N . SER A 1 100 ? -4.288 -15.582 4.062 1.00 94.56 100 SER A N 1
ATOM 835 C CA . SER A 1 100 ? -4.039 -15.939 2.663 1.00 94.56 100 SER A CA 1
ATOM 836 C C . SER A 1 100 ? -4.936 -15.125 1.731 1.00 94.56 100 SER A C 1
ATOM 838 O O . SER A 1 100 ? -6.068 -14.799 2.084 1.00 94.56 100 SER A O 1
ATOM 840 N N . GLN A 1 101 ? -4.469 -14.868 0.505 1.00 93.12 101 GLN A N 1
ATOM 841 C CA . GLN A 1 101 ? -5.214 -14.086 -0.487 1.00 93.12 101 GLN A CA 1
ATOM 842 C C . GLN A 1 101 ? -6.655 -14.593 -0.685 1.00 93.12 101 GLN A C 1
ATOM 844 O O . GLN A 1 101 ? -7.589 -13.800 -0.720 1.00 93.12 101 GLN A O 1
ATOM 849 N N . VAL A 1 102 ? -6.842 -15.914 -0.776 1.00 94.75 102 VAL A N 1
ATOM 850 C CA . VAL A 1 102 ? -8.163 -16.544 -0.956 1.00 94.75 102 VAL A CA 1
ATOM 851 C C . VAL A 1 102 ? -9.084 -16.247 0.227 1.00 94.75 102 VAL A C 1
ATOM 853 O O . VAL A 1 102 ? -10.233 -15.848 0.036 1.00 94.75 102 VAL A O 1
ATOM 856 N N . ARG A 1 103 ? -8.572 -16.393 1.454 1.00 95.81 103 ARG A N 1
ATOM 857 C CA . ARG A 1 103 ? -9.347 -16.130 2.669 1.00 95.81 103 ARG A CA 1
ATOM 858 C C . ARG A 1 103 ? -9.677 -14.646 2.811 1.00 95.81 103 ARG A C 1
ATOM 860 O O . ARG A 1 103 ? -10.806 -14.318 3.152 1.00 95.81 103 ARG A O 1
ATOM 867 N N . THR A 1 104 ? -8.735 -13.761 2.486 1.00 96.38 104 THR A N 1
ATOM 868 C CA . THR A 1 104 ? -8.957 -12.310 2.467 1.00 96.38 104 THR A CA 1
ATOM 869 C C . THR A 1 104 ? -10.093 -11.927 1.518 1.00 96.38 104 THR A C 1
ATOM 871 O O . THR A 1 104 ? -10.967 -11.161 1.909 1.00 96.38 104 THR A O 1
ATOM 874 N N . ILE A 1 105 ? -10.137 -12.492 0.304 1.00 96.69 105 ILE A N 1
ATOM 875 C CA . ILE A 1 105 ? -11.231 -12.237 -0.651 1.00 96.69 105 ILE A CA 1
ATOM 876 C C . ILE A 1 105 ? -12.570 -12.714 -0.079 1.00 96.69 105 ILE A C 1
ATOM 878 O O . ILE A 1 105 ? -13.536 -11.959 -0.088 1.00 96.69 105 ILE A O 1
ATOM 882 N N . SER A 1 106 ? -12.626 -13.940 0.451 1.00 96.75 106 SER A N 1
ATOM 883 C CA . SER A 1 106 ? -13.860 -14.504 1.015 1.00 96.75 106 SER A CA 1
ATOM 884 C C . SER A 1 106 ? -14.399 -13.683 2.195 1.00 96.75 106 SER A C 1
ATOM 886 O O . SER A 1 106 ? -15.602 -13.447 2.308 1.00 96.75 106 SER A O 1
ATOM 888 N N . GLU A 1 107 ? -13.524 -13.183 3.066 1.00 95.88 107 GLU A N 1
ATOM 889 C CA . GLU A 1 107 ? -13.941 -12.319 4.171 1.00 95.88 107 GLU A CA 1
ATOM 890 C C . GLU A 1 107 ? -14.352 -10.919 3.703 1.00 95.88 107 GLU A C 1
ATOM 892 O O . GLU A 1 107 ? -15.328 -10.364 4.216 1.00 95.88 107 GLU A O 1
ATOM 897 N N . PHE A 1 108 ? -13.673 -10.376 2.689 1.00 97.31 108 PHE A N 1
ATOM 898 C CA . PHE A 1 108 ? -14.065 -9.120 2.058 1.00 97.31 108 PHE A CA 1
ATOM 899 C C . PHE A 1 108 ? -15.453 -9.219 1.406 1.00 97.31 108 PHE A C 1
ATOM 901 O O . PHE A 1 108 ? -16.279 -8.323 1.573 1.00 97.31 108 PHE A O 1
ATOM 908 N N . GLU A 1 109 ? -15.783 -10.344 0.765 1.00 97.06 109 GLU A N 1
ATOM 909 C CA . GLU A 1 109 ? -17.148 -10.632 0.297 1.00 97.06 109 GLU A CA 1
ATOM 910 C C . GLU A 1 109 ? -18.166 -10.607 1.442 1.00 97.06 109 GLU A C 1
ATOM 912 O O . GLU A 1 109 ? -19.285 -10.121 1.276 1.00 97.06 109 GLU A O 1
ATOM 917 N N . GLY A 1 110 ? -17.781 -11.088 2.626 1.00 96.50 110 GLY A N 1
ATOM 918 C CA . GLY A 1 110 ? -18.588 -10.977 3.837 1.00 96.50 110 GLY A CA 1
ATOM 919 C C . GLY A 1 110 ? -18.854 -9.526 4.251 1.00 96.50 110 GLY A C 1
ATOM 920 O O . GLY A 1 110 ? -19.961 -9.215 4.689 1.00 96.50 110 GLY A O 1
ATOM 921 N N . LEU A 1 111 ? -17.880 -8.624 4.096 1.00 95.12 111 LEU A N 1
ATOM 922 C CA . LEU A 1 111 ? -18.067 -7.190 4.346 1.00 95.12 111 LEU A CA 1
ATOM 923 C C . LEU A 1 111 ? -18.998 -6.545 3.311 1.00 95.12 111 LEU A C 1
ATOM 925 O O . LEU A 1 111 ? -19.848 -5.733 3.681 1.00 95.12 111 LEU A O 1
ATOM 929 N N . VAL A 1 112 ? -18.905 -6.959 2.047 1.00 97.00 112 VAL A N 1
ATOM 930 C CA . VAL A 1 112 ? -19.819 -6.515 0.984 1.00 97.00 112 VAL A CA 1
ATOM 931 C C . VAL A 1 112 ? -21.253 -6.966 1.265 1.00 97.00 112 VAL A C 1
ATOM 933 O O . VAL A 1 112 ? -22.175 -6.159 1.220 1.00 97.00 112 VAL A O 1
ATOM 936 N N . LYS A 1 113 ? -21.453 -8.232 1.655 1.00 96.62 113 LYS A N 1
ATOM 937 C CA . LYS A 1 113 ? -22.776 -8.764 2.040 1.00 96.62 113 LYS A CA 1
ATOM 938 C C . LYS A 1 113 ? -23.393 -8.026 3.232 1.00 96.62 113 LYS A C 1
ATOM 940 O O . LYS A 1 113 ? -24.608 -7.920 3.319 1.00 96.62 113 LYS A O 1
ATOM 945 N N . LYS A 1 114 ? -22.565 -7.499 4.139 1.00 94.94 114 LYS A N 1
ATOM 946 C CA . LYS A 1 114 ? -22.989 -6.677 5.287 1.00 94.94 114 LYS A CA 1
ATOM 947 C C . LYS A 1 114 ? -23.224 -5.202 4.932 1.00 94.94 114 LYS A C 1
ATOM 949 O O . LYS A 1 114 ? -23.421 -4.397 5.840 1.00 94.94 114 LYS A O 1
ATOM 954 N N . GLY A 1 115 ? -23.122 -4.828 3.655 1.00 93.19 115 GLY A N 1
ATOM 955 C CA . GLY A 1 115 ? -23.272 -3.447 3.194 1.00 93.19 115 GLY A CA 1
ATOM 956 C C . GLY A 1 115 ? -22.145 -2.512 3.640 1.00 93.19 115 GLY A C 1
ATOM 957 O O . GLY A 1 115 ? -22.320 -1.300 3.609 1.00 93.19 115 GLY A O 1
ATOM 958 N N . LYS A 1 116 ? -20.996 -3.043 4.084 1.00 93.00 116 LYS A N 1
ATOM 959 C CA . LYS A 1 116 ? -19.833 -2.220 4.467 1.00 93.00 116 LYS A CA 1
ATOM 960 C C . LYS A 1 116 ? -19.032 -1.742 3.258 1.00 93.00 116 LYS A C 1
ATOM 962 O O . LYS A 1 116 ? -18.370 -0.720 3.343 1.00 93.00 116 LYS A O 1
ATOM 967 N N . PHE A 1 117 ? -19.116 -2.479 2.154 1.00 97.06 117 PHE A N 1
ATOM 968 C CA . PHE A 1 117 ? -18.535 -2.143 0.858 1.00 97.06 117 PHE A CA 1
ATOM 969 C C . PHE A 1 117 ? -19.519 -2.531 -0.253 1.00 97.06 117 PHE A C 1
ATOM 971 O O . PHE A 1 117 ? -20.427 -3.333 -0.038 1.00 97.06 117 PHE A O 1
ATOM 978 N N . THR A 1 118 ? -19.334 -1.984 -1.452 1.00 96.56 118 THR A N 1
ATOM 979 C CA . THR A 1 118 ? -20.184 -2.255 -2.616 1.00 96.56 118 THR A CA 1
ATOM 980 C C . THR A 1 118 ? -19.686 -3.464 -3.420 1.00 96.56 118 THR A C 1
ATOM 982 O O . THR A 1 118 ? -18.538 -3.897 -3.298 1.00 96.56 118 THR A O 1
ATOM 985 N N . GLN A 1 119 ? -20.525 -3.996 -4.317 1.00 97.00 119 GLN A N 1
ATOM 986 C CA . GLN A 1 119 ? -20.097 -5.022 -5.284 1.00 97.00 119 GLN A CA 1
ATOM 987 C C . GLN A 1 119 ? -19.011 -4.511 -6.243 1.00 97.00 119 GLN A C 1
ATOM 989 O O . GLN A 1 119 ? -18.161 -5.282 -6.693 1.00 97.00 119 GLN A O 1
ATOM 994 N N . GLN A 1 120 ? -18.997 -3.203 -6.523 1.00 96.62 120 GLN A N 1
ATOM 995 C CA . GLN A 1 120 ? -17.948 -2.571 -7.316 1.00 96.62 120 GLN A CA 1
ATOM 996 C C . GLN A 1 120 ? -16.580 -2.731 -6.642 1.00 96.62 120 GLN A C 1
ATOM 998 O O . GLN A 1 120 ? -15.623 -3.103 -7.313 1.00 96.62 120 GLN A O 1
ATOM 1003 N N . HIS A 1 121 ? -16.487 -2.557 -5.322 1.00 97.81 121 HIS A N 1
ATOM 1004 C CA . HIS A 1 121 ? -15.241 -2.756 -4.574 1.00 97.81 121 HIS A CA 1
ATOM 1005 C C . HIS A 1 121 ? -14.696 -4.181 -4.701 1.00 97.81 121 HIS A C 1
ATOM 1007 O O . HIS A 1 121 ? -13.504 -4.374 -4.942 1.00 97.81 121 HIS A O 1
ATOM 1013 N N . LEU A 1 122 ? -15.569 -5.191 -4.621 1.00 97.38 122 LEU A N 1
ATOM 1014 C CA . LEU A 1 122 ? -15.174 -6.587 -4.827 1.00 97.38 122 LEU A CA 1
ATOM 1015 C C . LEU A 1 122 ? -14.674 -6.839 -6.251 1.00 97.38 122 LEU A C 1
ATOM 1017 O O . LEU A 1 122 ? -13.682 -7.545 -6.446 1.00 97.38 122 LEU A O 1
ATOM 1021 N N . ARG A 1 123 ? -15.346 -6.255 -7.248 1.00 96.56 123 ARG A N 1
ATOM 1022 C CA . ARG A 1 123 ? -14.910 -6.329 -8.643 1.00 96.56 123 ARG A CA 1
ATOM 1023 C C . ARG A 1 123 ? -13.524 -5.706 -8.819 1.00 96.56 123 ARG A C 1
ATOM 1025 O O . ARG A 1 123 ? -12.656 -6.363 -9.381 1.00 96.56 123 ARG A O 1
ATOM 1032 N N . ILE A 1 124 ? -13.295 -4.511 -8.272 1.00 97.00 124 ILE A N 1
ATOM 1033 C CA . ILE A 1 124 ? -11.998 -3.820 -8.321 1.00 97.00 124 ILE A CA 1
ATOM 1034 C C . ILE A 1 124 ? -10.895 -4.690 -7.708 1.00 97.00 124 ILE A C 1
ATOM 1036 O O . ILE A 1 124 ? -9.855 -4.889 -8.334 1.00 97.00 124 ILE A O 1
ATOM 1040 N N . LEU A 1 125 ? -11.129 -5.263 -6.521 1.00 97.25 125 LEU A N 1
ATOM 1041 C CA . LEU A 1 125 ? -10.170 -6.156 -5.864 1.00 97.25 125 LEU A CA 1
ATOM 1042 C C . LEU A 1 125 ? -9.791 -7.341 -6.767 1.00 97.25 125 LEU A C 1
ATOM 1044 O O . LEU A 1 125 ? -8.609 -7.642 -6.950 1.00 97.25 125 LEU A O 1
ATOM 1048 N N . ARG A 1 126 ? -10.788 -8.008 -7.359 1.00 95.31 126 ARG A N 1
ATOM 1049 C CA . ARG A 1 126 ? -10.570 -9.143 -8.270 1.00 95.31 126 ARG A CA 1
ATOM 1050 C C . ARG A 1 126 ? -9.836 -8.722 -9.543 1.00 95.31 126 ARG A C 1
ATOM 1052 O O . ARG A 1 126 ? -8.933 -9.438 -9.977 1.00 95.31 126 ARG A O 1
ATOM 1059 N N . ASP A 1 127 ? -10.171 -7.564 -10.101 1.00 93.81 127 ASP A N 1
ATOM 1060 C CA . ASP A 1 127 ? -9.534 -7.024 -11.302 1.00 93.81 127 ASP A CA 1
ATOM 1061 C C . ASP A 1 127 ? -8.053 -6.699 -11.056 1.00 93.81 127 ASP A C 1
ATOM 1063 O O . ASP A 1 127 ? -7.213 -7.045 -11.885 1.00 93.81 127 ASP A O 1
ATOM 1067 N N . VAL A 1 128 ? -7.694 -6.141 -9.894 1.00 94.38 128 VAL A N 1
ATOM 1068 C CA . VAL A 1 128 ? -6.289 -5.902 -9.506 1.00 94.38 128 VAL A CA 1
ATOM 1069 C C . VAL A 1 128 ? -5.508 -7.216 -9.390 1.00 94.38 128 VAL A C 1
ATOM 1071 O O . VAL A 1 128 ? -4.393 -7.331 -9.906 1.00 94.38 128 VAL A O 1
ATOM 1074 N N . ILE A 1 129 ? -6.088 -8.240 -8.757 1.00 93.69 129 ILE A N 1
ATOM 1075 C CA . ILE A 1 129 ? -5.457 -9.566 -8.622 1.00 93.69 129 ILE A CA 1
ATOM 1076 C C . ILE A 1 129 ? -5.245 -10.211 -9.995 1.00 93.69 129 ILE A C 1
ATOM 1078 O O . ILE A 1 129 ? -4.173 -10.763 -10.284 1.00 93.69 129 ILE A O 1
ATOM 1082 N N . LYS A 1 130 ? -6.261 -10.126 -10.859 1.00 92.00 130 LYS A N 1
ATOM 1083 C CA . LYS A 1 130 ? -6.196 -10.618 -12.233 1.00 92.00 130 LYS A CA 1
ATOM 1084 C C . LYS A 1 130 ? -5.128 -9.872 -13.027 1.00 92.00 130 LYS A C 1
ATOM 1086 O O . LYS A 1 130 ? -4.293 -10.525 -13.646 1.00 92.00 130 LYS A O 1
ATOM 1091 N N . ALA A 1 131 ? -5.086 -8.543 -12.943 1.00 91.50 131 ALA A N 1
ATOM 1092 C CA . ALA A 1 131 ? -4.098 -7.712 -13.622 1.00 91.50 131 ALA A CA 1
ATOM 1093 C C . ALA A 1 131 ? -2.664 -8.054 -13.191 1.00 91.50 131 ALA A C 1
ATOM 1095 O O . ALA A 1 131 ? -1.809 -8.262 -14.049 1.00 91.50 131 ALA A O 1
ATOM 1096 N N . LYS A 1 132 ? -2.403 -8.234 -11.889 1.00 90.56 132 LYS A N 1
ATOM 1097 C CA . LYS A 1 132 ? -1.091 -8.692 -11.394 1.00 90.56 132 LYS A CA 1
ATOM 1098 C C . LYS A 1 132 ? -0.702 -10.058 -11.970 1.00 90.56 132 LYS A C 1
ATOM 1100 O O . LYS A 1 132 ? 0.442 -10.274 -12.364 1.00 90.56 132 LYS A O 1
ATOM 1105 N N . THR A 1 133 ? -1.655 -10.985 -12.043 1.00 89.94 133 THR A N 1
ATOM 1106 C CA . THR A 1 133 ? -1.420 -12.343 -12.560 1.00 89.94 133 THR A CA 1
ATOM 1107 C C . THR A 1 133 ? -1.184 -12.353 -14.072 1.00 89.94 133 THR A C 1
ATOM 1109 O O . THR A 1 133 ? -0.283 -13.035 -14.557 1.00 89.94 133 THR A O 1
ATOM 1112 N N . GLU A 1 134 ? -1.976 -11.595 -14.831 1.00 88.69 134 GLU A N 1
ATOM 1113 C CA . GLU A 1 134 ? -1.818 -11.433 -16.279 1.00 88.69 134 GLU A CA 1
ATOM 1114 C C . GLU A 1 134 ? -0.513 -10.708 -16.628 1.00 88.69 134 GLU A C 1
ATOM 1116 O O . GLU A 1 134 ? 0.145 -11.087 -17.599 1.00 88.69 134 GLU A O 1
ATOM 1121 N N . PHE A 1 135 ? -0.091 -9.734 -15.814 1.00 86.12 135 PHE A N 1
ATOM 1122 C CA . PHE A 1 135 ? 1.185 -9.041 -15.983 1.00 86.12 135 PHE A CA 1
ATOM 1123 C C . PHE A 1 135 ? 2.373 -10.000 -15.854 1.00 86.12 135 PHE A C 1
ATOM 1125 O O . PHE A 1 135 ? 3.217 -10.046 -16.747 1.00 86.12 135 PHE A O 1
ATOM 1132 N N . LYS A 1 136 ? 2.388 -10.854 -14.819 1.00 82.94 136 LYS A N 1
ATOM 1133 C CA . LYS A 1 136 ? 3.422 -11.894 -14.647 1.00 82.94 136 LYS A CA 1
ATOM 1134 C C . LYS A 1 136 ? 3.498 -12.877 -15.817 1.00 82.94 136 LYS A C 1
ATOM 1136 O O . LYS A 1 136 ? 4.555 -13.432 -16.090 1.00 82.94 136 LYS A O 1
ATOM 1141 N N . LYS A 1 137 ? 2.385 -13.083 -16.526 1.00 86.75 137 LYS A N 1
ATOM 1142 C CA . LYS A 1 137 ? 2.309 -13.922 -17.733 1.00 86.75 137 LYS A CA 1
ATOM 1143 C C . LYS A 1 137 ? 2.682 -13.168 -19.020 1.00 86.75 137 LYS A C 1
ATOM 1145 O O . LYS A 1 137 ? 2.571 -13.746 -20.096 1.00 86.75 137 LYS A O 1
ATOM 1150 N N . GLY A 1 138 ? 3.060 -11.890 -18.934 1.00 80.56 138 GLY A N 1
ATOM 1151 C CA . GLY A 1 138 ? 3.371 -11.038 -20.086 1.00 80.56 138 GLY A CA 1
ATOM 1152 C C . GLY A 1 138 ? 2.153 -10.633 -20.926 1.00 80.56 138 GLY A C 1
ATOM 1153 O O . GLY A 1 138 ? 2.323 -10.216 -22.065 1.00 80.56 138 GLY A O 1
ATOM 1154 N N . LYS A 1 139 ? 0.928 -10.772 -20.395 1.00 76.00 139 LYS A N 1
ATOM 1155 C CA . LYS A 1 139 ? -0.335 -10.591 -21.142 1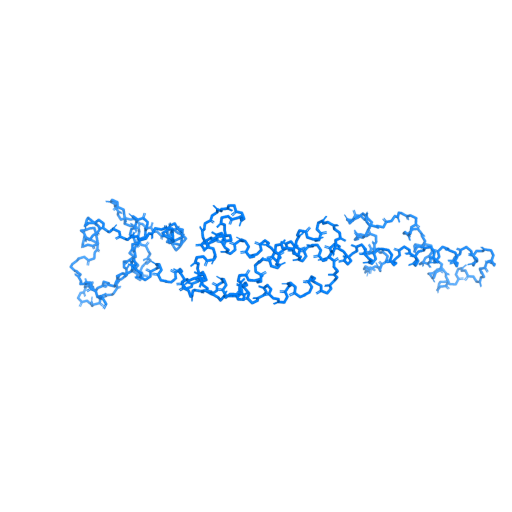.00 76.00 139 LYS A CA 1
ATOM 1156 C C . LYS A 1 139 ? -1.022 -9.240 -20.917 1.00 76.00 139 LYS A C 1
ATOM 1158 O O . LYS A 1 139 ? -2.101 -9.008 -21.465 1.00 76.00 139 LYS A O 1
ATOM 1163 N N . LEU A 1 140 ? -0.456 -8.366 -20.086 1.00 71.88 140 LEU A N 1
ATOM 1164 C CA . LEU A 1 140 ? -1.067 -7.076 -19.767 1.00 71.88 140 LEU A CA 1
ATOM 1165 C C . LEU A 1 140 ? -0.549 -5.966 -20.691 1.00 71.88 140 LEU A C 1
ATOM 1167 O O . LEU A 1 140 ? 0.636 -5.923 -21.003 1.00 71.88 140 LEU A O 1
ATOM 1171 N N . ASN A 1 141 ? -1.437 -5.052 -21.090 1.00 75.25 141 ASN A N 1
ATOM 1172 C CA . ASN A 1 141 ? -1.089 -3.844 -21.838 1.00 75.25 141 ASN A CA 1
ATOM 1173 C C . ASN A 1 141 ? -1.208 -2.593 -20.944 1.00 75.25 141 ASN A C 1
ATOM 1175 O O . ASN A 1 141 ? -1.851 -2.627 -19.892 1.00 75.25 141 ASN A O 1
ATOM 1179 N N . ALA A 1 142 ? -0.613 -1.480 -21.383 1.00 78.94 142 ALA A N 1
ATOM 1180 C CA . ALA A 1 142 ? -0.566 -0.220 -20.633 1.00 78.94 142 ALA A CA 1
ATOM 1181 C C . ALA A 1 142 ? -1.955 0.281 -20.196 1.00 78.94 142 ALA A C 1
ATOM 1183 O O . ALA A 1 142 ? -2.140 0.715 -19.061 1.00 78.94 142 ALA A O 1
ATOM 1184 N N . HIS A 1 143 ? -2.951 0.162 -21.079 1.00 84.31 143 HIS A N 1
ATOM 1185 C CA . HIS A 1 143 ? -4.320 0.603 -20.810 1.00 84.31 143 HIS A CA 1
ATOM 1186 C C . HIS A 1 143 ? -4.967 -0.153 -19.646 1.00 84.31 143 HIS A C 1
ATOM 1188 O O . HIS A 1 143 ? -5.610 0.459 -18.796 1.00 84.31 143 HIS A O 1
ATOM 1194 N N . LYS A 1 144 ? -4.766 -1.473 -19.563 1.00 83.62 144 LYS A N 1
ATOM 1195 C CA . LYS A 1 144 ? -5.273 -2.282 -18.447 1.00 83.62 144 LYS A CA 1
ATOM 1196 C C . LYS A 1 144 ? -4.610 -1.913 -17.118 1.00 83.62 144 LYS A C 1
ATOM 1198 O O . LYS A 1 144 ? -5.293 -1.919 -16.097 1.00 83.62 144 LYS A O 1
ATOM 1203 N N . VAL A 1 145 ? -3.315 -1.574 -17.121 1.00 86.12 145 VAL A N 1
ATOM 1204 C CA . VAL A 1 145 ? -2.606 -1.103 -15.913 1.00 86.12 145 VAL A CA 1
ATOM 1205 C C . VAL A 1 145 ? -3.207 0.213 -15.429 1.00 86.12 145 VAL A C 1
ATOM 1207 O O . VAL A 1 145 ? -3.525 0.343 -14.250 1.00 86.12 145 VAL A O 1
ATOM 1210 N N . ASP A 1 146 ? -3.395 1.175 -16.335 1.00 86.75 146 ASP A N 1
ATOM 1211 C CA . ASP A 1 146 ? -3.942 2.486 -15.977 1.00 86.75 146 ASP A CA 1
ATOM 1212 C C . ASP A 1 146 ? -5.384 2.389 -15.461 1.00 86.75 146 ASP A C 1
ATOM 1214 O O . ASP A 1 146 ? -5.729 3.012 -14.456 1.00 86.75 146 ASP A O 1
ATOM 1218 N N . ALA A 1 147 ? -6.210 1.550 -16.091 1.00 89.19 147 ALA A N 1
ATOM 1219 C CA . ALA A 1 147 ? -7.566 1.281 -15.625 1.00 89.19 147 ALA A CA 1
ATOM 1220 C C . ALA A 1 147 ? -7.572 0.634 -14.230 1.00 89.19 147 ALA A C 1
ATOM 1222 O O . ALA A 1 147 ? -8.312 1.078 -13.351 1.00 89.19 147 ALA A O 1
ATOM 1223 N N . ALA A 1 148 ? -6.717 -0.371 -13.997 1.00 90.44 148 ALA A N 1
ATOM 1224 C CA . ALA A 1 148 ? -6.577 -1.001 -12.686 1.00 90.44 148 ALA A CA 1
ATOM 1225 C C . ALA A 1 148 ? -6.132 0.010 -11.618 1.00 90.44 148 ALA A C 1
ATOM 1227 O O . ALA A 1 148 ? -6.687 0.008 -10.525 1.00 90.44 148 ALA A O 1
ATOM 1228 N N . ARG A 1 149 ? -5.198 0.913 -11.948 1.00 91.81 149 ARG A N 1
ATOM 1229 C CA . ARG A 1 149 ? -4.754 2.002 -11.066 1.00 91.81 149 ARG A CA 1
ATOM 1230 C C . ARG A 1 149 ? -5.894 2.939 -10.684 1.00 91.81 149 ARG A C 1
ATOM 1232 O O . ARG A 1 149 ? -6.126 3.143 -9.499 1.00 91.81 149 ARG A O 1
ATOM 1239 N N . LYS A 1 150 ? -6.606 3.488 -11.672 1.00 92.12 150 LYS A N 1
ATOM 1240 C CA . LYS A 1 150 ? -7.717 4.427 -11.441 1.00 92.12 150 LYS A CA 1
ATOM 1241 C C . LYS A 1 150 ? -8.806 3.805 -10.572 1.00 92.12 150 LYS A C 1
ATOM 1243 O O . LYS A 1 150 ? -9.258 4.414 -9.610 1.00 92.12 150 LYS A O 1
ATOM 1248 N N . ASN A 1 151 ? -9.177 2.567 -10.881 1.00 93.44 151 ASN A N 1
ATOM 1249 C CA . ASN A 1 151 ? -10.177 1.831 -10.120 1.00 93.44 151 ASN A CA 1
ATOM 1250 C C . ASN A 1 151 ? -9.694 1.494 -8.705 1.00 93.44 151 ASN A C 1
ATOM 1252 O O . ASN A 1 151 ? -10.460 1.602 -7.752 1.00 93.44 151 ASN A O 1
ATOM 1256 N N . ALA A 1 152 ? -8.425 1.117 -8.548 1.00 95.62 152 ALA A N 1
ATOM 1257 C CA . ALA A 1 152 ? -7.854 0.810 -7.245 1.00 95.62 152 ALA A CA 1
ATOM 1258 C C . ALA A 1 152 ? -7.874 2.004 -6.291 1.00 95.62 152 ALA A C 1
ATOM 1260 O O . ALA A 1 152 ? -8.110 1.795 -5.107 1.00 95.62 152 ALA A O 1
ATOM 1261 N N . SER A 1 153 ? -7.689 3.234 -6.781 1.00 95.88 153 SER A N 1
ATOM 1262 C CA . SER A 1 153 ? -7.774 4.436 -5.941 1.00 95.88 153 SER A CA 1
ATOM 1263 C C . SER A 1 153 ? -9.118 4.554 -5.216 1.00 95.88 153 SER A C 1
ATOM 1265 O O . SER A 1 153 ? -9.136 4.935 -4.052 1.00 95.88 153 SER A O 1
ATOM 1267 N N . ILE A 1 154 ? -10.222 4.158 -5.861 1.00 95.75 154 ILE A N 1
ATOM 1268 C CA . ILE A 1 154 ? -11.560 4.144 -5.244 1.00 95.75 154 ILE A CA 1
ATOM 1269 C C . ILE A 1 154 ? -11.574 3.178 -4.054 1.00 95.75 154 ILE A C 1
ATOM 1271 O O . ILE A 1 154 ? -11.923 3.553 -2.942 1.00 95.75 154 ILE A O 1
ATOM 1275 N N . LEU A 1 155 ? -11.128 1.939 -4.280 1.00 97.75 155 LEU A N 1
ATOM 1276 C CA . LEU A 1 155 ? -11.089 0.919 -3.234 1.00 97.75 155 LEU A CA 1
ATOM 1277 C C . LEU A 1 155 ? -10.134 1.297 -2.092 1.00 97.75 155 LEU A C 1
ATOM 1279 O O . LEU A 1 155 ? -10.455 1.069 -0.933 1.00 97.75 155 LEU A O 1
ATOM 1283 N N . ILE A 1 156 ? -8.963 1.849 -2.407 1.00 97.56 156 ILE A N 1
ATOM 1284 C CA . ILE A 1 156 ? -7.961 2.248 -1.412 1.00 97.56 156 ILE A CA 1
ATOM 1285 C C . ILE A 1 156 ? -8.524 3.327 -0.486 1.00 97.56 156 ILE A C 1
ATOM 1287 O O . ILE A 1 156 ? -8.415 3.176 0.728 1.00 97.56 156 ILE A O 1
ATOM 1291 N N . ASN A 1 157 ? -9.154 4.367 -1.038 1.00 96.81 157 ASN A N 1
ATOM 1292 C CA . ASN A 1 157 ? -9.740 5.443 -0.239 1.00 96.81 157 ASN A CA 1
ATOM 1293 C C . ASN A 1 157 ? -10.813 4.901 0.715 1.00 96.81 157 ASN A C 1
ATOM 1295 O O . ASN A 1 157 ? -10.747 5.143 1.917 1.00 96.81 157 ASN A O 1
ATOM 1299 N N . ASP A 1 158 ? -11.721 4.064 0.214 1.00 96.50 158 ASP A N 1
ATOM 1300 C CA . ASP A 1 158 ? -12.788 3.492 1.038 1.00 96.50 158 ASP A CA 1
ATOM 1301 C C . ASP A 1 158 ? -12.262 2.507 2.095 1.00 96.50 158 ASP A C 1
ATOM 1303 O O . ASP A 1 158 ? -12.828 2.391 3.183 1.00 96.50 158 ASP A O 1
ATOM 1307 N N . LEU A 1 159 ? -11.170 1.788 1.809 1.00 97.00 159 LEU A N 1
ATOM 1308 C CA . LEU A 1 159 ? -10.497 0.940 2.795 1.00 97.00 159 LEU A CA 1
ATOM 1309 C C . LEU A 1 159 ? -9.835 1.773 3.899 1.00 97.00 159 LEU A C 1
ATOM 1311 O O . LEU A 1 159 ? -9.931 1.398 5.068 1.00 97.00 159 LEU A O 1
ATOM 1315 N N . ILE A 1 160 ? -9.189 2.890 3.549 1.00 94.25 160 ILE A N 1
ATOM 1316 C CA . ILE A 1 160 ? -8.609 3.828 4.522 1.00 94.25 160 ILE A CA 1
ATOM 1317 C C . ILE A 1 160 ? -9.716 4.370 5.429 1.00 94.25 160 ILE A C 1
ATOM 1319 O O . ILE A 1 160 ? -9.621 4.232 6.651 1.00 94.25 160 ILE A O 1
ATOM 1323 N N . ASP A 1 161 ? -10.793 4.888 4.841 1.00 93.62 161 ASP A N 1
ATOM 1324 C CA . ASP A 1 161 ? -11.937 5.432 5.572 1.00 93.62 161 ASP A CA 1
ATOM 1325 C C . ASP A 1 161 ? -12.573 4.384 6.488 1.00 93.62 161 ASP A C 1
ATOM 1327 O O . ASP A 1 161 ? -12.853 4.647 7.661 1.00 93.62 161 ASP A O 1
ATOM 1331 N N . TYR A 1 162 ? -12.787 3.167 5.982 1.00 93.12 162 TYR A N 1
ATOM 1332 C CA . TYR A 1 162 ? -13.343 2.080 6.779 1.00 93.12 162 TYR A CA 1
ATOM 1333 C C . TYR A 1 162 ? -12.426 1.699 7.944 1.00 93.12 162 TYR A C 1
ATOM 1335 O O . TYR A 1 162 ? -12.912 1.510 9.061 1.00 93.12 162 TYR A O 1
ATOM 1343 N N . SER A 1 163 ? -11.114 1.603 7.708 1.00 87.69 163 SER A N 1
ATOM 1344 C CA . SER A 1 163 ? -10.136 1.304 8.756 1.00 87.69 163 SER A CA 1
ATOM 1345 C C . SER A 1 163 ? -10.174 2.371 9.849 1.00 87.69 163 SER A C 1
ATOM 1347 O O . SER A 1 163 ? -10.336 2.040 11.019 1.00 87.69 163 SER A O 1
ATOM 1349 N N . GLN A 1 164 ? -10.116 3.651 9.478 1.00 87.12 164 GLN A N 1
ATOM 1350 C CA . GLN A 1 164 ? -10.155 4.761 10.433 1.00 87.12 164 GLN A CA 1
ATOM 1351 C C . GLN A 1 164 ? -11.461 4.786 11.239 1.00 87.12 164 GLN A C 1
ATOM 1353 O O . GLN A 1 164 ? -11.441 4.933 12.460 1.00 87.12 164 GLN A O 1
ATOM 1358 N N . ARG A 1 165 ? -12.613 4.571 10.589 1.00 85.75 165 ARG A N 1
ATOM 1359 C CA . ARG A 1 165 ? -13.911 4.483 11.283 1.00 85.75 165 ARG A CA 1
ATOM 1360 C C . ARG A 1 165 ? -13.973 3.290 12.231 1.00 85.75 165 ARG A C 1
ATOM 1362 O O . ARG A 1 165 ? -14.512 3.410 13.329 1.00 85.75 165 ARG A O 1
ATOM 1369 N N . SER A 1 166 ? -13.435 2.142 11.823 1.00 79.50 166 SER A N 1
ATOM 1370 C CA . SER A 1 166 ? -13.356 0.951 12.673 1.00 79.50 166 SER A CA 1
ATOM 1371 C C . SER A 1 166 ? -12.515 1.210 13.926 1.00 79.50 166 SER A C 1
ATOM 1373 O O . SER A 1 166 ? -12.858 0.730 15.011 1.00 79.50 166 SER A O 1
ATOM 1375 N N . ASP A 1 167 ?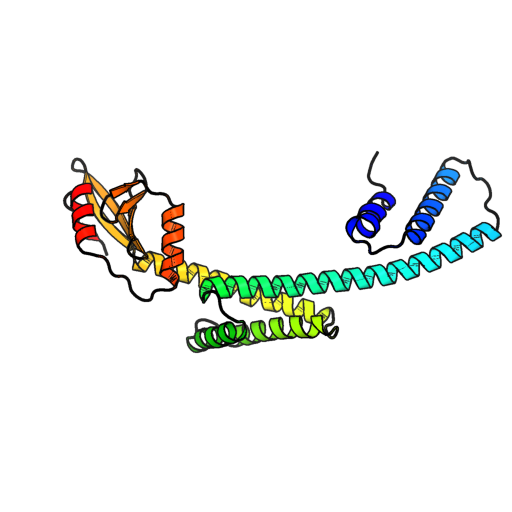 -11.456 2.006 13.795 1.00 75.94 167 ASP A N 1
ATOM 1376 C CA . ASP A 1 167 ? -10.572 2.379 14.898 1.00 75.94 167 ASP A CA 1
ATOM 1377 C C . ASP A 1 167 ? -11.282 3.301 15.888 1.00 75.94 167 ASP A C 1
ATOM 1379 O O . ASP A 1 167 ? -11.281 3.024 17.087 1.00 75.94 167 ASP A O 1
ATOM 1383 N N . LEU A 1 168 ? -11.982 4.324 15.388 1.00 76.75 168 LEU A N 1
ATOM 1384 C CA . LEU A 1 168 ? -12.789 5.229 16.212 1.00 76.75 168 LEU A CA 1
ATOM 1385 C C . LEU A 1 168 ? -13.902 4.490 16.962 1.00 76.75 168 LEU A C 1
ATOM 1387 O O . LEU A 1 168 ? -14.080 4.683 18.159 1.00 76.75 168 LEU A O 1
ATOM 1391 N N . VAL A 1 169 ? -14.621 3.584 16.295 1.00 75.88 169 VAL A N 1
ATOM 1392 C CA . VAL A 1 169 ? -15.668 2.784 16.955 1.00 75.88 169 VAL A CA 1
ATOM 1393 C C . VAL A 1 169 ? -15.080 1.881 18.042 1.00 75.88 169 VAL A C 1
ATOM 1395 O O . VAL A 1 169 ? -15.715 1.658 19.071 1.00 75.88 169 VAL A O 1
ATOM 1398 N N . SER A 1 170 ? -13.886 1.332 17.821 1.00 71.44 170 SER A N 1
ATOM 1399 C CA . SER A 1 170 ? -13.216 0.480 18.810 1.00 71.44 170 SER A CA 1
ATOM 1400 C C . SER A 1 170 ? -12.742 1.282 20.024 1.00 71.44 170 SER A C 1
ATOM 1402 O O . SER A 1 170 ? -12.870 0.800 21.147 1.00 71.44 170 SER A O 1
ATOM 1404 N N . LEU A 1 171 ? -12.255 2.502 19.794 1.00 74.19 171 LEU A N 1
ATOM 1405 C CA . LEU A 1 171 ? -11.902 3.478 20.823 1.00 74.19 171 LEU A CA 1
ATOM 1406 C C . LEU A 1 171 ? -13.105 3.848 21.696 1.00 74.19 171 LEU A C 1
ATOM 1408 O O . LEU A 1 171 ? -13.053 3.692 22.912 1.00 74.19 171 LEU A O 1
ATOM 1412 N N . GLU A 1 172 ? -14.207 4.275 21.080 1.00 77.44 172 GLU A N 1
ATOM 1413 C CA . GLU A 1 172 ? -15.382 4.759 21.813 1.00 77.44 172 GLU A CA 1
ATOM 1414 C C . GLU A 1 172 ? -16.063 3.653 22.633 1.00 77.44 172 GLU A C 1
ATOM 1416 O O . GLU A 1 172 ? -16.513 3.897 23.746 1.00 77.44 172 GLU A O 1
ATOM 1421 N N . LYS A 1 173 ? -16.064 2.397 22.162 1.00 77.62 173 LYS A N 1
ATOM 1422 C CA . LYS A 1 173 ? -16.638 1.262 22.917 1.00 77.62 173 LYS A CA 1
ATOM 1423 C C . LYS A 1 173 ? -15.970 1.002 24.267 1.00 77.62 173 LYS A C 1
ATOM 1425 O O . LYS A 1 173 ? -16.591 0.385 25.128 1.00 77.62 173 LYS A O 1
ATOM 1430 N N . GLY A 1 174 ? -14.702 1.377 24.412 1.00 81.56 174 GLY A N 1
ATOM 1431 C CA . GLY A 1 174 ? -13.926 1.190 25.634 1.00 81.56 174 GLY A CA 1
ATOM 1432 C C . GLY A 1 174 ? -13.816 2.442 26.492 1.00 81.56 174 GLY A C 1
ATOM 1433 O O . GLY A 1 174 ? -13.223 2.363 27.566 1.00 81.56 174 GLY A O 1
ATOM 1434 N N . ARG A 1 175 ? -14.324 3.584 26.019 1.00 88.69 175 ARG A N 1
ATOM 1435 C CA . ARG A 1 175 ? -14.102 4.889 26.636 1.00 88.69 175 ARG A CA 1
ATOM 1436 C C . ARG A 1 175 ? -15.256 5.248 27.564 1.00 88.69 175 ARG A C 1
ATOM 1438 O O . ARG A 1 175 ? -16.421 5.131 27.206 1.00 88.69 175 ARG A O 1
ATOM 1445 N N . MET A 1 176 ? -14.916 5.712 28.755 1.00 91.62 176 MET A N 1
ATOM 1446 C CA . MET A 1 176 ? -15.840 6.249 29.748 1.00 91.62 176 MET A CA 1
ATOM 1447 C C . MET A 1 176 ? -15.334 7.623 30.169 1.00 91.62 176 MET A C 1
ATOM 1449 O O . MET A 1 176 ? -14.131 7.797 30.377 1.00 91.62 176 MET A O 1
ATOM 1453 N N . ARG A 1 177 ? -16.231 8.597 30.324 1.00 93.69 177 ARG A N 1
ATOM 1454 C CA . ARG A 1 177 ? -15.877 9.877 30.944 1.00 93.69 177 ARG A CA 1
ATOM 1455 C C . ARG A 1 177 ? -16.137 9.789 32.436 1.00 93.69 177 ARG A C 1
ATOM 1457 O O . ARG A 1 177 ? -17.164 9.273 32.862 1.00 93.69 177 ARG A O 1
ATOM 1464 N N . LEU A 1 178 ? -15.204 10.294 33.225 1.00 95.25 178 LEU A N 1
ATOM 1465 C CA . LEU A 1 178 ? -15.274 10.309 34.677 1.00 95.25 178 LEU A CA 1
ATOM 1466 C C . LEU A 1 178 ? -15.328 11.758 35.156 1.00 95.25 178 LEU A C 1
ATOM 1468 O O . LEU A 1 178 ? -14.508 12.577 34.737 1.00 95.25 178 LEU A O 1
ATOM 1472 N N . ARG A 1 179 ? -16.266 12.067 36.048 1.00 95.06 179 ARG A N 1
ATOM 1473 C CA . ARG A 1 179 ? -16.307 13.322 36.807 1.00 95.06 179 ARG A CA 1
ATOM 1474 C C . ARG A 1 179 ? -15.776 13.069 38.205 1.00 95.06 179 ARG A C 1
ATOM 1476 O O . ARG A 1 179 ? -16.231 12.130 38.844 1.00 95.06 179 ARG A O 1
ATOM 1483 N N . TYR A 1 180 ? -14.855 13.888 38.690 1.00 94.44 180 TYR A N 1
ATOM 1484 C CA . TYR A 1 180 ? -14.322 13.761 40.049 1.00 94.44 180 TYR A CA 1
ATOM 1485 C C . TYR A 1 180 ? -13.995 15.138 40.626 1.00 94.44 180 TYR A C 1
ATOM 1487 O O . TYR A 1 180 ? -13.914 16.119 39.886 1.00 94.44 180 TYR A O 1
ATOM 1495 N N . LYS A 1 181 ? -13.800 15.224 41.946 1.00 92.88 181 LYS A N 1
ATOM 1496 C CA . LYS A 1 181 ? -13.431 16.479 42.615 1.00 92.88 181 LYS A CA 1
ATOM 1497 C C . LYS A 1 181 ? -11.961 16.480 43.012 1.00 92.88 181 LYS A C 1
ATOM 1499 O O . LYS A 1 181 ? -11.511 15.594 43.729 1.00 92.88 181 LYS A O 1
ATOM 1504 N N . LYS A 1 182 ? -11.224 17.523 42.621 1.00 90.69 182 LYS A N 1
ATOM 1505 C CA . LYS A 1 182 ? -9.851 17.787 43.088 1.00 90.69 182 LYS A CA 1
ATOM 1506 C C . LYS A 1 182 ? -9.818 19.173 43.721 1.00 90.69 182 LYS A C 1
ATOM 1508 O O . LYS A 1 182 ? -10.120 20.161 43.058 1.00 90.69 182 LYS A O 1
ATOM 1513 N N . ASN A 1 183 ? -9.487 19.257 45.010 1.00 88.50 183 ASN A N 1
ATOM 1514 C CA . ASN A 1 183 ? -9.450 20.517 45.771 1.00 88.50 183 ASN A CA 1
ATOM 1515 C C . ASN A 1 183 ? -10.754 21.340 45.664 1.00 88.50 183 ASN A C 1
ATOM 1517 O O . ASN A 1 183 ? -10.721 22.555 45.486 1.00 88.50 183 ASN A O 1
ATOM 1521 N N . GLY A 1 184 ? -11.908 20.665 45.710 1.00 88.19 184 GLY A N 1
ATOM 1522 C CA . GLY A 1 184 ? -13.229 21.299 45.623 1.00 88.19 184 GLY A CA 1
ATOM 1523 C C . GLY A 1 184 ? -13.662 21.744 44.220 1.00 88.19 184 GLY A C 1
ATOM 1524 O O . GLY A 1 184 ? -14.776 22.240 44.082 1.00 88.19 184 GLY A O 1
ATOM 1525 N N . LYS A 1 185 ? -12.832 21.548 43.186 1.00 91.3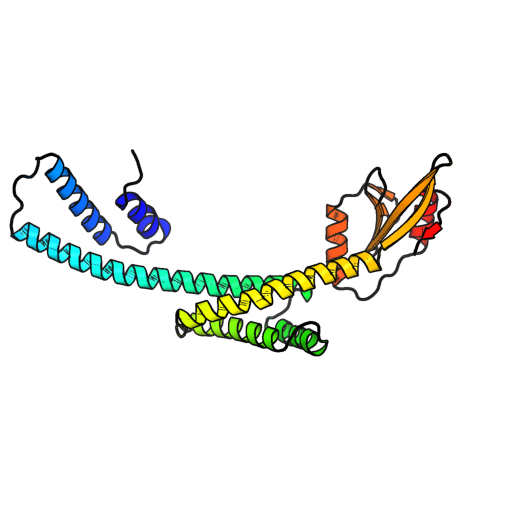8 185 LYS A N 1
ATOM 1526 C CA . LYS A 1 185 ? -13.175 21.834 41.786 1.00 91.38 185 LYS A CA 1
ATOM 1527 C C . LYS A 1 185 ? -13.592 20.564 41.057 1.00 91.38 185 LYS A C 1
ATOM 1529 O O . LYS A 1 185 ? -12.970 19.515 41.246 1.00 91.38 185 LYS A O 1
ATOM 1534 N N . ASP A 1 186 ? -14.607 20.686 40.210 1.00 92.06 186 ASP A N 1
ATOM 1535 C CA . ASP A 1 186 ? -15.018 19.614 39.311 1.00 92.06 186 ASP A CA 1
ATOM 1536 C C . ASP A 1 186 ? -13.982 19.446 38.199 1.00 92.06 186 ASP A C 1
ATOM 1538 O O . ASP A 1 186 ? -13.612 20.397 37.510 1.00 92.06 186 ASP A O 1
ATOM 1542 N N . MET A 1 187 ? -13.520 18.214 38.041 1.00 94.00 187 MET A N 1
ATOM 1543 C CA . MET A 1 187 ? -12.544 17.799 37.047 1.00 94.00 187 MET A CA 1
ATOM 1544 C C . MET A 1 187 ? -13.143 16.701 36.172 1.00 94.00 187 MET A C 1
ATOM 1546 O O . MET A 1 187 ? -14.061 15.978 36.576 1.00 94.00 187 MET A O 1
ATOM 1550 N N . THR A 1 188 ? -12.580 16.547 34.976 1.00 93.62 188 THR A N 1
ATOM 1551 C CA . THR A 1 188 ? -12.909 15.435 34.083 1.00 93.62 188 THR A CA 1
ATOM 1552 C C . THR A 1 188 ? -11.672 14.597 33.805 1.00 93.62 188 THR A C 1
ATOM 1554 O O . THR A 1 188 ? -10.560 15.109 33.690 1.00 93.62 188 THR A O 1
ATOM 1557 N N . ALA A 1 189 ? -11.873 13.290 33.738 1.00 94.44 189 ALA A N 1
ATOM 1558 C CA . ALA A 1 189 ? -10.888 12.331 33.273 1.00 94.44 189 ALA A CA 1
ATOM 1559 C C . ALA A 1 189 ? -11.557 11.382 32.282 1.00 94.44 189 ALA A C 1
ATOM 1561 O O . ALA A 1 189 ? -12.784 11.270 32.236 1.00 94.44 189 ALA A O 1
ATOM 1562 N N . GLU A 1 190 ? -10.758 10.672 31.501 1.00 94.00 190 GLU A N 1
ATOM 1563 C CA . GLU A 1 190 ? -11.277 9.634 30.616 1.00 94.00 190 GLU A CA 1
ATOM 1564 C C . GLU A 1 190 ? -10.621 8.304 30.934 1.00 94.00 190 GLU A C 1
ATOM 1566 O O . GLU A 1 190 ? -9.413 8.227 31.143 1.00 94.00 190 GLU A O 1
ATOM 1571 N N . LEU A 1 191 ? -11.423 7.249 30.959 1.00 93.62 191 LEU A N 1
ATOM 1572 C CA . LEU A 1 191 ? -10.969 5.884 31.140 1.00 93.62 191 LEU A CA 1
ATOM 1573 C C . LEU A 1 191 ? -11.189 5.132 29.833 1.00 93.62 191 LEU A C 1
ATOM 1575 O O . LEU A 1 191 ? -12.327 4.929 29.426 1.00 93.62 191 LEU A O 1
ATOM 1579 N N . LEU A 1 192 ? -10.113 4.710 29.179 1.00 91.81 192 LEU A N 1
ATOM 1580 C CA . LEU A 1 192 ? -10.164 3.835 28.012 1.00 91.81 192 LEU A CA 1
ATOM 1581 C C . LEU A 1 192 ? -9.766 2.426 28.429 1.00 91.81 192 LEU A C 1
ATOM 1583 O O . LEU A 1 192 ? -8.631 2.203 28.840 1.00 91.81 192 LEU A O 1
ATOM 1587 N N . HIS A 1 193 ? -10.655 1.460 28.263 1.00 90.38 193 HIS A N 1
ATOM 1588 C CA . HIS A 1 193 ? -10.306 0.053 28.369 1.00 90.38 193 HIS A CA 1
ATOM 1589 C C . HIS A 1 193 ? -10.075 -0.542 26.977 1.00 90.38 193 HIS A C 1
ATOM 1591 O O . HIS A 1 193 ? -10.911 -0.415 26.084 1.00 90.38 193 HIS A O 1
ATOM 1597 N N . CYS A 1 194 ? -8.952 -1.227 26.781 1.00 87.75 194 CYS A N 1
ATOM 1598 C CA . CYS A 1 194 ? -8.653 -1.970 25.561 1.00 87.75 194 CYS A CA 1
ATOM 1599 C C . CYS A 1 194 ? -7.809 -3.198 25.902 1.00 87.75 194 CYS A C 1
ATOM 1601 O O . CYS A 1 194 ? -6.948 -3.154 26.771 1.00 87.75 194 CYS A O 1
ATOM 1603 N N . ASN A 1 195 ? -8.065 -4.325 25.238 1.00 83.62 195 ASN A N 1
ATOM 1604 C CA . ASN A 1 195 ? -7.276 -5.552 25.358 1.00 83.62 195 ASN A CA 1
ATOM 1605 C C . ASN A 1 195 ? -6.927 -5.996 26.805 1.00 83.62 195 ASN A C 1
ATOM 1607 O O . ASN A 1 195 ? -5.852 -6.539 27.046 1.00 83.62 195 ASN A O 1
ATOM 1611 N N . GLY A 1 196 ? -7.827 -5.781 27.772 1.00 85.88 196 GLY A N 1
ATOM 1612 C CA . GLY A 1 196 ? -7.607 -6.138 29.181 1.00 85.88 196 GLY A CA 1
ATOM 1613 C C . GLY A 1 196 ? -6.765 -5.138 29.985 1.00 85.88 196 GLY A C 1
ATOM 1614 O O . GLY A 1 196 ? -6.491 -5.389 31.153 1.00 85.88 196 GLY A O 1
ATOM 1615 N N . ILE A 1 197 ? -6.381 -4.008 29.391 1.00 90.50 197 ILE A N 1
ATOM 1616 C CA . ILE A 1 197 ? -5.632 -2.916 30.017 1.00 90.50 197 ILE A CA 1
ATOM 1617 C C . ILE A 1 197 ? -6.523 -1.671 30.043 1.00 90.50 197 ILE A C 1
ATOM 1619 O O . ILE A 1 197 ? -7.232 -1.382 29.080 1.00 90.50 197 ILE A O 1
ATOM 1623 N N . SER A 1 198 ? -6.488 -0.924 31.143 1.00 94.50 198 SER A N 1
ATOM 1624 C CA . SER A 1 198 ? -7.169 0.367 31.253 1.00 94.50 198 SER A CA 1
ATOM 1625 C C . SER A 1 198 ? -6.163 1.512 31.203 1.00 94.50 198 SER A C 1
ATOM 1627 O O . SER A 1 198 ? -5.077 1.414 31.765 1.00 94.50 198 SER A O 1
ATOM 1629 N N . PHE A 1 199 ? -6.530 2.616 30.565 1.00 94.88 199 PHE A N 1
ATOM 1630 C CA . PHE A 1 199 ? -5.748 3.843 30.498 1.00 94.88 199 PHE A CA 1
ATOM 1631 C C . PHE A 1 199 ? -6.585 5.000 31.028 1.00 94.88 199 PHE A C 1
ATOM 1633 O O . PHE A 1 199 ? -7.702 5.216 30.565 1.00 94.88 199 PHE A O 1
ATOM 1640 N N . LEU A 1 200 ? -6.046 5.727 32.000 1.00 95.31 200 LEU A N 1
ATOM 1641 C CA . LEU A 1 200 ? -6.655 6.901 32.604 1.00 95.31 200 LEU A CA 1
ATOM 1642 C C . LEU A 1 200 ? -5.976 8.162 32.066 1.00 95.31 200 LEU A C 1
ATOM 1644 O O . LEU A 1 200 ? -4.787 8.380 32.300 1.00 95.31 200 LEU A O 1
ATOM 1648 N N . PHE A 1 201 ? -6.739 8.988 31.359 1.00 94.50 201 PHE A N 1
ATOM 1649 C CA . PHE A 1 201 ? -6.306 10.253 30.775 1.00 94.50 201 PHE A CA 1
ATOM 1650 C C . PHE A 1 201 ? -6.679 11.400 31.704 1.00 94.50 201 PHE A C 1
ATOM 1652 O O . PHE A 1 201 ? -7.833 11.525 32.120 1.00 94.50 201 PHE A O 1
ATOM 1659 N N . ARG A 1 202 ? -5.690 12.236 32.019 1.00 89.69 202 ARG A N 1
ATOM 1660 C CA . ARG A 1 202 ? -5.822 13.437 32.851 1.00 89.69 202 ARG A CA 1
ATOM 1661 C C . ARG A 1 202 ? -5.011 14.572 32.234 1.00 89.69 202 ARG A C 1
ATOM 1663 O O . ARG A 1 202 ? -4.190 14.332 31.352 1.00 89.69 202 ARG A O 1
ATOM 1670 N N . GLU A 1 203 ? -5.177 15.785 32.754 1.00 82.12 203 GLU A N 1
ATOM 1671 C CA . GLU A 1 203 ? -4.369 16.949 32.347 1.00 82.12 203 GLU A CA 1
ATOM 1672 C C . GLU A 1 203 ? -2.857 16.686 32.460 1.00 82.12 203 GLU A C 1
ATOM 1674 O O . GLU A 1 203 ? -2.077 17.119 31.620 1.00 82.12 203 GLU A O 1
ATOM 1679 N N . GLU A 1 204 ? -2.450 15.916 33.471 1.00 82.12 204 GLU A N 1
ATOM 1680 C CA . GLU A 1 204 ? -1.049 15.595 33.769 1.00 82.12 204 GLU A CA 1
ATOM 1681 C C . GLU A 1 204 ? -0.483 14.449 32.900 1.00 82.12 204 GLU A C 1
ATOM 1683 O O . GLU A 1 204 ? 0.684 14.084 33.040 1.00 82.12 204 GLU A O 1
ATOM 1688 N N . GLY A 1 205 ? -1.296 13.859 32.015 1.00 89.56 205 GLY A N 1
ATOM 1689 C CA . GLY A 1 205 ? -0.892 12.796 31.094 1.00 89.56 205 GLY A CA 1
ATOM 1690 C C . GLY A 1 205 ? -1.717 11.513 31.213 1.00 89.56 205 GLY A C 1
ATOM 1691 O O . GLY A 1 205 ? -2.845 11.502 31.709 1.00 89.56 205 GLY A O 1
ATOM 1692 N N . VAL A 1 206 ? -1.144 10.411 30.722 1.00 94.94 206 VAL A N 1
ATOM 1693 C CA . VAL A 1 206 ? -1.800 9.097 30.659 1.00 94.94 206 VAL A CA 1
ATOM 1694 C C . VAL A 1 206 ? -1.204 8.160 31.698 1.00 94.94 206 VAL A C 1
ATOM 1696 O O . VAL A 1 206 ? 0.012 7.980 31.764 1.00 94.94 206 VAL A O 1
ATOM 1699 N N . LYS A 1 207 ? -2.069 7.509 32.475 1.00 95.50 207 LYS A N 1
ATOM 1700 C CA . LYS A 1 207 ? -1.702 6.423 33.385 1.00 95.50 207 LYS A CA 1
ATOM 1701 C C . LYS A 1 207 ? -2.259 5.098 32.885 1.00 95.50 207 LYS A C 1
ATOM 1703 O O . LYS A 1 207 ? -3.404 5.028 32.457 1.00 95.50 207 LYS A O 1
ATOM 1708 N N . LYS A 1 208 ? -1.466 4.038 32.958 1.00 95.62 208 LYS A N 1
ATOM 1709 C CA . LYS A 1 208 ? -1.872 2.661 32.681 1.00 95.62 208 LYS A CA 1
ATOM 1710 C C . LYS A 1 208 ? -2.290 1.988 33.983 1.00 95.62 208 LYS A C 1
ATOM 1712 O O . LYS A 1 208 ? -1.622 2.118 35.006 1.00 95.62 208 LYS A O 1
ATOM 1717 N N . ILE A 1 209 ? -3.397 1.261 33.921 1.00 94.75 209 ILE A N 1
ATOM 1718 C CA . ILE A 1 209 ? -4.023 0.548 35.028 1.00 94.75 209 ILE A CA 1
ATOM 1719 C C . ILE A 1 209 ? -4.109 -0.927 34.637 1.00 94.75 209 ILE A C 1
ATOM 1721 O O . ILE A 1 209 ? -4.822 -1.311 33.705 1.00 94.75 209 ILE A O 1
ATOM 1725 N N . THR A 1 210 ? -3.343 -1.741 35.357 1.00 89.19 210 THR A N 1
ATOM 1726 C CA . THR A 1 210 ? -3.391 -3.209 35.308 1.00 89.19 210 THR A CA 1
ATOM 1727 C C . THR A 1 210 ? -3.716 -3.713 36.715 1.00 89.19 210 THR A C 1
ATOM 1729 O O . THR A 1 210 ? -4.826 -3.488 37.187 1.00 89.19 210 THR A O 1
ATOM 1732 N N . ASP A 1 211 ? -2.744 -4.282 37.429 1.00 88.38 211 ASP A N 1
ATOM 1733 C CA . ASP A 1 211 ? -2.835 -4.552 38.872 1.00 88.38 211 ASP A CA 1
ATOM 1734 C C . ASP A 1 211 ? -2.390 -3.358 39.726 1.00 88.38 211 ASP A C 1
ATOM 1736 O O . ASP A 1 211 ? -2.697 -3.279 40.916 1.00 88.38 211 ASP A O 1
ATOM 1740 N N . LYS A 1 212 ? -1.658 -2.431 39.104 1.00 91.12 212 LYS A N 1
ATOM 1741 C CA . LYS A 1 212 ? -1.152 -1.186 39.681 1.00 91.12 212 LYS A CA 1
ATOM 1742 C C . LYS A 1 212 ? -1.340 -0.037 38.694 1.00 91.12 212 LYS A C 1
ATOM 1744 O O . LYS A 1 212 ? -1.633 -0.267 37.516 1.00 91.12 212 LYS A O 1
ATOM 1749 N N . ILE A 1 213 ? -1.135 1.179 39.186 1.00 93.38 213 ILE A N 1
ATOM 1750 C CA . ILE A 1 213 ? -1.181 2.406 38.393 1.00 93.38 213 ILE A CA 1
ATOM 1751 C C . ILE A 1 213 ? 0.246 2.860 38.095 1.00 93.38 213 ILE A C 1
ATOM 1753 O O . ILE A 1 213 ? 1.047 3.051 39.008 1.00 93.38 213 ILE A O 1
ATOM 1757 N N . GLU A 1 214 ? 0.563 3.036 36.818 1.00 95.06 214 GLU A N 1
ATOM 1758 C CA . GLU A 1 214 ? 1.876 3.484 36.348 1.00 95.06 214 GLU A CA 1
ATOM 1759 C C . GLU A 1 214 ? 1.734 4.517 35.226 1.00 95.06 214 GLU A C 1
ATOM 1761 O O . GLU A 1 214 ? 0.696 4.596 34.572 1.00 95.06 214 GLU A O 1
ATOM 1766 N N . ASN A 1 215 ? 2.758 5.341 35.004 1.00 94.62 215 ASN A N 1
ATOM 1767 C CA . ASN A 1 215 ? 2.748 6.286 33.887 1.00 94.62 215 ASN A CA 1
ATOM 1768 C C . ASN A 1 215 ? 2.803 5.535 32.554 1.00 94.62 215 ASN A C 1
ATOM 1770 O O . ASN A 1 215 ? 3.447 4.494 32.441 1.00 94.62 215 ASN A O 1
ATOM 1774 N N . SER A 1 216 ? 2.135 6.080 31.544 1.00 95.31 216 SER A N 1
ATOM 1775 C CA . SER A 1 216 ? 2.041 5.493 30.212 1.00 95.31 216 SER A CA 1
ATOM 1776 C C . SER A 1 216 ? 2.183 6.566 29.132 1.00 95.31 216 SER A C 1
ATOM 1778 O O . SER A 1 216 ? 2.362 7.750 29.413 1.00 95.31 216 SER A O 1
ATOM 1780 N N . SER A 1 217 ? 2.139 6.147 27.869 1.00 93.00 217 SER A N 1
ATOM 1781 C CA . SER A 1 217 ? 2.292 7.019 26.709 1.00 93.00 217 SER A CA 1
ATOM 1782 C C . SER A 1 217 ? 1.229 6.744 25.653 1.00 93.00 217 SER A C 1
ATOM 1784 O O . SER A 1 217 ? 0.694 5.639 25.547 1.00 93.00 217 SER A O 1
ATOM 1786 N N . MET A 1 218 ? 0.994 7.725 24.778 1.00 89.38 218 MET A N 1
ATOM 1787 C CA . MET A 1 218 ? 0.100 7.562 23.625 1.00 89.38 218 MET A CA 1
ATOM 1788 C C . MET A 1 218 ? 0.523 6.421 22.687 1.00 89.38 218 MET A C 1
ATOM 1790 O O . MET A 1 218 ? -0.317 5.847 21.993 1.00 89.38 218 MET A O 1
ATOM 1794 N N . LYS A 1 219 ? 1.811 6.047 22.684 1.00 90.19 219 LYS A N 1
ATOM 1795 C CA . LYS A 1 219 ? 2.318 4.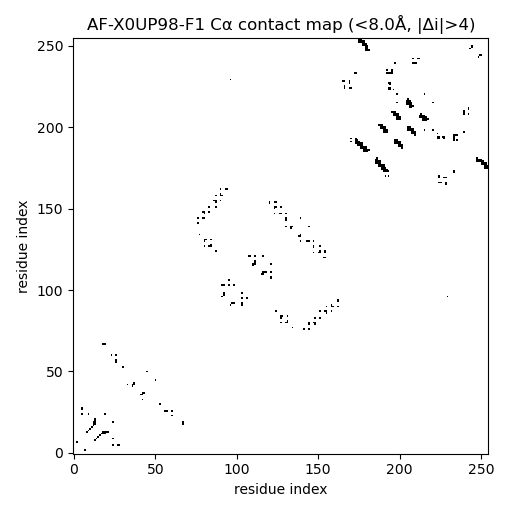907 21.912 1.00 90.19 219 LYS A CA 1
ATOM 1796 C C . LYS A 1 219 ? 1.802 3.573 22.464 1.00 90.19 219 LYS A C 1
ATOM 1798 O O . LYS A 1 219 ? 1.409 2.711 21.683 1.00 90.19 219 LYS A O 1
ATOM 1803 N N . GLU A 1 220 ? 1.760 3.416 23.788 1.00 90.25 220 GLU A N 1
ATOM 1804 C CA . GLU A 1 220 ? 1.205 2.215 24.433 1.00 90.25 220 GLU A CA 1
ATOM 1805 C C . GLU A 1 220 ? -0.307 2.114 24.233 1.00 90.25 220 GLU A C 1
ATOM 1807 O O . GLU A 1 220 ? -0.816 1.045 23.894 1.00 90.25 220 GLU A O 1
ATOM 1812 N N . VAL A 1 221 ? -1.009 3.244 24.363 1.00 88.88 221 VAL A N 1
ATOM 1813 C CA . VAL A 1 221 ? -2.446 3.354 24.078 1.00 88.88 221 VAL A CA 1
ATOM 1814 C C . VAL A 1 221 ? -2.745 2.889 22.650 1.00 88.88 221 VAL A C 1
ATOM 1816 O O . VAL A 1 221 ? -3.594 2.021 22.443 1.00 88.88 221 VAL A O 1
ATOM 1819 N N . SER A 1 222 ? -2.007 3.414 21.666 1.00 84.25 222 SER A N 1
ATOM 1820 C CA . SER A 1 222 ? -2.193 3.076 20.247 1.00 84.25 222 SER A CA 1
ATOM 1821 C C . SER A 1 222 ? -1.984 1.583 19.986 1.00 84.25 222 SER A C 1
ATOM 1823 O O . SER A 1 222 ? -2.839 0.937 19.381 1.00 84.25 222 SER A O 1
ATOM 1825 N N . GLY A 1 223 ? -0.903 1.003 20.522 1.00 86.81 223 GLY A N 1
ATOM 1826 C CA . GLY A 1 223 ? -0.634 -0.431 20.386 1.00 86.81 223 GLY A CA 1
ATOM 1827 C C . GLY A 1 223 ? -1.708 -1.314 21.035 1.00 86.81 223 GLY A C 1
ATOM 1828 O O . GLY A 1 223 ? -2.038 -2.381 20.517 1.00 86.81 223 GLY A O 1
ATOM 1829 N N . CYS A 1 224 ? -2.307 -0.866 22.141 1.00 87.06 224 CYS A N 1
ATOM 1830 C CA . CYS A 1 224 ? -3.406 -1.578 22.789 1.00 87.06 224 CYS A CA 1
ATOM 1831 C C . CYS A 1 224 ? -4.698 -1.572 21.953 1.00 87.06 224 CYS A C 1
ATOM 1833 O O . CYS A 1 224 ? -5.357 -2.609 21.812 1.00 87.06 224 CYS A O 1
ATOM 1835 N N . ILE A 1 225 ? -5.042 -0.428 21.355 1.00 83.44 225 ILE A N 1
ATOM 1836 C CA . ILE A 1 225 ? -6.210 -0.293 20.472 1.00 83.44 225 ILE A CA 1
ATOM 1837 C C . ILE A 1 225 ? -6.064 -1.200 19.248 1.00 83.44 225 ILE A C 1
ATOM 1839 O O . ILE A 1 225 ? -7.013 -1.898 18.890 1.00 83.44 225 ILE A O 1
ATOM 1843 N N . GLU A 1 226 ? -4.873 -1.254 18.646 1.00 79.56 226 GLU A N 1
ATOM 1844 C CA . GLU A 1 226 ? -4.580 -2.134 17.508 1.00 79.56 226 GLU A CA 1
ATOM 1845 C C . GLU A 1 226 ? -4.855 -3.609 17.813 1.00 79.56 226 GLU A C 1
ATOM 1847 O O . GLU A 1 226 ? -5.469 -4.309 17.004 1.00 79.56 226 GLU A O 1
ATOM 1852 N N . GLN A 1 227 ? -4.485 -4.076 19.005 1.00 79.25 227 GLN A N 1
ATOM 1853 C CA . GLN A 1 227 ? -4.729 -5.457 19.428 1.00 79.25 227 GLN A CA 1
ATOM 1854 C C . GLN A 1 227 ? -6.222 -5.738 19.678 1.00 79.25 227 GLN A C 1
ATOM 1856 O O . GLN A 1 227 ? -6.706 -6.842 19.399 1.00 79.25 227 GLN A O 1
ATOM 1861 N N . GLN A 1 228 ? -6.975 -4.739 20.151 1.00 77.94 228 GLN A N 1
ATOM 1862 C CA . GLN A 1 228 ? -8.410 -4.858 20.427 1.00 77.94 228 GLN A CA 1
ATOM 1863 C C . GLN A 1 228 ? -9.263 -4.996 19.155 1.00 77.94 228 GLN A C 1
ATOM 1865 O O . GLN A 1 228 ? -10.308 -5.643 19.227 1.00 77.94 228 GLN A O 1
ATOM 1870 N N . LYS A 1 229 ? -8.828 -4.478 17.990 1.00 67.44 229 LYS A N 1
ATOM 1871 C CA . LYS A 1 229 ? -9.586 -4.528 16.711 1.00 67.44 229 LYS A CA 1
ATOM 1872 C C . LYS A 1 229 ? -10.090 -5.934 16.346 1.00 67.44 229 LYS A C 1
ATOM 1874 O O . LYS A 1 229 ? -11.124 -6.093 15.703 1.00 67.44 229 LYS A O 1
ATOM 1879 N N . SER A 1 230 ? -9.371 -6.967 16.785 1.00 62.09 230 SER A N 1
ATOM 1880 C CA . SER A 1 230 ? -9.687 -8.377 16.528 1.00 62.09 230 SER A CA 1
ATOM 1881 C C . SER A 1 230 ? -10.723 -8.998 17.487 1.00 62.09 230 SER A C 1
ATOM 1883 O O . SER A 1 230 ? -11.240 -10.083 17.208 1.00 62.09 230 SER A O 1
ATOM 1885 N N . LYS A 1 231 ? -11.059 -8.339 18.608 1.00 66.44 231 LYS A N 1
ATOM 1886 C CA . LYS A 1 231 ? -11.898 -8.884 19.691 1.00 66.44 231 LYS A CA 1
ATOM 1887 C C . LYS A 1 231 ? -13.283 -8.229 19.723 1.00 66.44 231 LYS A C 1
ATOM 1889 O O . LYS A 1 231 ? -13.426 -7.013 19.748 1.00 66.44 231 LYS A O 1
ATOM 1894 N N . LYS A 1 232 ? -14.338 -9.054 19.767 1.00 60.97 232 LYS A N 1
ATOM 1895 C CA . LYS A 1 232 ? -15.744 -8.594 19.717 1.00 60.97 232 LYS A CA 1
ATOM 1896 C C . LYS A 1 232 ? -16.305 -8.056 21.039 1.00 60.97 232 LYS A C 1
ATOM 1898 O O . LYS A 1 232 ? -17.363 -7.437 21.012 1.00 60.97 232 LYS A O 1
ATOM 1903 N N . GLY A 1 233 ? -15.648 -8.308 22.171 1.00 66.31 233 GLY A N 1
ATOM 1904 C CA . GLY A 1 233 ? -16.157 -7.962 23.499 1.00 66.31 233 GLY A CA 1
ATOM 1905 C C . GLY A 1 233 ? -15.152 -7.166 24.323 1.00 66.31 233 GLY A C 1
ATOM 1906 O O . GLY A 1 233 ? -13.944 -7.386 24.216 1.00 66.31 233 GLY A O 1
ATOM 1907 N N . LEU A 1 234 ? -15.679 -6.267 25.151 1.00 76.12 234 LEU A N 1
ATOM 1908 C CA . LEU A 1 234 ? -14.946 -5.533 26.173 1.00 76.12 234 LEU A CA 1
ATOM 1909 C C . LEU A 1 234 ? -15.334 -6.111 27.539 1.00 76.12 234 LEU A C 1
ATOM 1911 O O . LEU A 1 234 ? -16.521 -6.202 27.847 1.00 76.12 234 LEU A O 1
ATOM 1915 N N . LYS A 1 235 ? -14.356 -6.527 28.343 1.00 81.94 235 LYS A N 1
ATOM 1916 C CA . LYS A 1 235 ? -14.584 -6.974 29.722 1.00 81.94 235 LYS A CA 1
ATOM 1917 C C . LYS A 1 235 ? -13.665 -6.186 30.636 1.00 81.94 235 LYS A C 1
ATOM 1919 O O . LYS A 1 235 ? -12.463 -6.415 30.613 1.00 81.94 235 LYS A O 1
ATOM 1924 N N . VAL A 1 236 ? -14.239 -5.289 31.428 1.00 86.38 236 VAL A N 1
ATOM 1925 C CA . VAL A 1 236 ? -13.498 -4.516 32.427 1.00 86.38 236 VAL A CA 1
ATOM 1926 C C . VAL A 1 236 ? -13.588 -5.250 33.759 1.00 86.38 236 VAL A C 1
ATOM 1928 O O . VAL A 1 236 ? -14.685 -5.571 34.214 1.00 86.38 236 VAL A O 1
ATOM 1931 N N . HIS A 1 237 ? -12.447 -5.545 34.378 1.00 88.12 237 HIS A N 1
ATOM 1932 C CA . HIS A 1 237 ? -12.429 -6.157 35.704 1.00 88.12 237 HIS A CA 1
ATOM 1933 C C . HIS A 1 237 ? -12.815 -5.111 36.772 1.00 88.12 237 HIS A C 1
ATOM 1935 O O . HIS A 1 237 ? -12.251 -4.015 36.731 1.00 88.12 237 HIS A O 1
ATOM 1941 N N . PRO A 1 238 ? -13.690 -5.415 37.755 1.00 89.12 238 PRO A N 1
ATOM 1942 C CA . PRO A 1 238 ? -14.135 -4.448 38.770 1.00 89.12 238 PRO A CA 1
ATOM 1943 C C . PRO A 1 238 ? -12.997 -3.732 39.509 1.00 89.12 238 PRO A C 1
ATOM 1945 O O . PRO A 1 238 ? -13.052 -2.523 39.690 1.00 89.12 238 PRO A O 1
ATOM 1948 N N . ARG A 1 239 ? -11.908 -4.458 39.804 1.00 91.44 239 ARG A N 1
ATOM 1949 C CA . ARG A 1 239 ? -10.668 -3.929 40.409 1.00 91.44 239 ARG A CA 1
ATOM 1950 C C . ARG A 1 239 ? -10.102 -2.678 39.720 1.00 91.44 239 ARG A C 1
ATOM 1952 O O . ARG A 1 239 ? -9.436 -1.878 40.366 1.00 91.44 239 ARG A O 1
ATOM 1959 N N . VAL A 1 240 ? -10.359 -2.489 38.423 1.00 92.56 240 VAL A N 1
ATOM 1960 C CA . VAL A 1 240 ? -9.983 -1.257 37.710 1.00 92.56 240 VAL A CA 1
ATOM 1961 C C . VAL A 1 240 ? -10.643 -0.043 38.361 1.00 92.56 240 VAL A C 1
ATOM 1963 O O . VAL A 1 240 ? -9.970 0.958 38.583 1.00 92.56 240 VAL A O 1
ATOM 1966 N N . PHE A 1 241 ? -11.934 -0.125 38.681 1.00 93.19 241 PHE A N 1
ATOM 1967 C CA . PHE A 1 241 ? -12.675 0.978 39.288 1.00 93.19 241 PHE A CA 1
ATOM 1968 C C . PHE A 1 241 ? -12.221 1.246 40.722 1.00 93.19 241 PHE A C 1
ATOM 1970 O O . PHE A 1 241 ? -12.146 2.408 41.107 1.00 93.19 241 PHE A O 1
ATOM 1977 N N . ASP A 1 242 ? -11.820 0.213 41.468 1.00 93.81 242 ASP A N 1
ATOM 1978 C CA . ASP A 1 242 ? -11.224 0.382 42.800 1.00 93.81 242 ASP A CA 1
ATOM 1979 C C . ASP A 1 242 ? -9.902 1.159 42.720 1.00 93.81 242 ASP A C 1
ATOM 1981 O O . ASP A 1 242 ? -9.667 2.096 43.480 1.00 93.81 242 ASP A O 1
ATOM 1985 N N . LEU A 1 243 ? -9.046 0.819 41.749 1.00 94.50 243 LEU A N 1
ATOM 1986 C CA . LEU A 1 243 ? -7.792 1.535 41.507 1.00 94.50 243 LEU A CA 1
ATOM 1987 C C . LEU A 1 243 ? -8.044 2.981 41.059 1.00 94.50 243 LEU A C 1
ATOM 1989 O O . LEU A 1 243 ? -7.399 3.897 41.563 1.00 94.50 243 LEU A O 1
ATOM 1993 N N . VAL A 1 244 ? -9.008 3.204 40.162 1.00 94.19 244 VAL A N 1
ATOM 1994 C CA . VAL A 1 244 ? -9.416 4.556 39.749 1.00 94.19 244 VAL A CA 1
ATOM 1995 C C . VAL A 1 244 ? -9.939 5.355 40.945 1.00 94.19 244 VAL A C 1
ATOM 1997 O O . VAL A 1 244 ? -9.564 6.515 41.092 1.00 94.19 244 VAL A O 1
ATOM 2000 N N . LYS A 1 245 ? -10.735 4.739 41.829 1.00 94.19 245 LYS A N 1
ATOM 2001 C CA . LYS A 1 245 ? -11.246 5.376 43.049 1.00 94.19 245 LYS A CA 1
ATOM 2002 C C . LYS A 1 245 ? -10.114 5.778 43.992 1.00 94.19 245 LYS A C 1
ATOM 2004 O O . LYS A 1 245 ? -10.112 6.888 44.509 1.00 94.19 245 LYS A O 1
ATOM 2009 N N . ASN A 1 246 ? -9.120 4.912 44.173 1.00 93.12 246 ASN A N 1
ATOM 2010 C CA . ASN A 1 246 ? -7.950 5.220 44.998 1.00 93.12 246 ASN A CA 1
ATOM 2011 C C . ASN A 1 246 ? -7.118 6.383 44.434 1.00 93.12 246 ASN A C 1
ATOM 2013 O O . ASN A 1 246 ? -6.481 7.108 45.191 1.00 93.12 246 ASN A O 1
ATOM 2017 N N . GLU A 1 247 ? -7.112 6.562 43.112 1.00 92.44 247 GLU A N 1
ATOM 2018 C CA . GLU A 1 247 ? -6.327 7.595 42.431 1.00 92.44 247 GLU A CA 1
ATOM 2019 C C . GLU A 1 247 ? -7.066 8.934 42.278 1.00 92.44 247 GLU A C 1
ATOM 2021 O O . GLU A 1 247 ? -6.425 9.984 42.288 1.00 92.44 247 GLU A O 1
ATOM 2026 N N . LEU A 1 248 ? -8.390 8.918 42.093 1.00 92.44 248 LEU A N 1
ATOM 2027 C CA . LEU A 1 248 ? -9.202 10.117 41.841 1.00 92.44 248 LEU A CA 1
ATOM 2028 C C . LEU A 1 248 ? -10.072 10.542 43.030 1.00 92.44 248 LEU A C 1
ATOM 2030 O O . LEU A 1 248 ? -10.579 11.662 43.028 1.00 92.44 248 LEU A O 1
ATOM 2034 N N . GLY A 1 249 ? -10.252 9.673 44.025 1.00 91.88 249 GLY A N 1
ATOM 2035 C CA . GLY A 1 249 ? -11.306 9.800 45.027 1.00 91.88 249 GLY A CA 1
ATOM 2036 C C . GLY A 1 249 ? -12.658 9.326 44.489 1.00 91.88 249 GLY A C 1
ATOM 2037 O O . GLY A 1 249 ? -12.731 8.534 43.547 1.00 91.88 249 GLY A O 1
ATOM 2038 N N . ASP A 1 250 ? -13.745 9.800 45.097 1.00 93.75 250 ASP A N 1
ATOM 2039 C CA . ASP A 1 250 ? -15.088 9.537 44.579 1.00 93.75 250 ASP A CA 1
ATOM 2040 C C . ASP A 1 250 ? -15.264 10.158 43.185 1.00 93.75 250 ASP A C 1
ATOM 2042 O O . ASP A 1 250 ? -14.863 11.298 42.924 1.00 93.75 250 ASP A O 1
ATOM 2046 N N . PHE A 1 251 ? -15.873 9.388 42.284 1.00 95.19 251 PHE A N 1
ATOM 2047 C CA . PHE A 1 251 ? -16.116 9.793 40.908 1.00 95.19 251 PHE A CA 1
ATOM 2048 C C . PHE A 1 251 ? -17.476 9.304 40.412 1.00 95.19 251 PHE A C 1
ATOM 2050 O O . PHE A 1 251 ? -18.025 8.316 40.899 1.00 95.19 251 PHE A O 1
ATOM 2057 N N . GLU A 1 252 ? -17.981 9.976 39.386 1.00 93.44 252 GLU A N 1
ATOM 2058 C CA . GLU A 1 252 ? -19.189 9.613 38.654 1.00 93.44 252 GLU A CA 1
ATOM 2059 C C . GLU A 1 252 ? -18.821 9.239 37.219 1.00 93.44 252 GLU A C 1
ATOM 2061 O O . GLU A 1 252 ? -18.006 9.908 36.580 1.00 93.44 252 GLU A O 1
ATOM 2066 N N . ILE A 1 253 ? -19.432 8.179 36.691 1.00 92.56 253 ILE A N 1
ATOM 2067 C CA . ILE A 1 253 ? -19.301 7.822 35.277 1.00 92.56 253 ILE A CA 1
ATOM 2068 C C . ILE A 1 253 ? -20.345 8.617 34.493 1.00 92.56 253 ILE A C 1
ATOM 2070 O O . ILE A 1 253 ? -21.542 8.491 34.741 1.00 92.56 253 ILE A O 1
ATOM 2074 N N . ILE A 1 254 ? -19.883 9.417 33.536 1.00 89.19 254 ILE A N 1
ATOM 2075 C CA . ILE A 1 254 ? -20.723 10.142 32.586 1.00 89.19 254 ILE A CA 1
ATOM 2076 C C . ILE A 1 254 ? -20.778 9.317 31.295 1.00 89.19 254 ILE A C 1
ATOM 2078 O O . ILE A 1 254 ? -19.734 9.057 30.685 1.00 89.19 254 ILE A O 1
ATOM 2082 N N . LEU A 1 255 ? -21.988 8.914 30.901 1.00 71.75 255 LEU A N 1
ATOM 2083 C CA . LEU A 1 255 ? -22.280 8.260 29.621 1.00 71.75 255 LEU A CA 1
ATOM 2084 C C . LEU A 1 255 ? -22.633 9.291 28.545 1.00 71.75 255 LEU A C 1
ATOM 2086 O O . LEU A 1 255 ? -23.325 10.277 28.884 1.00 71.75 255 LEU A O 1
#

Sequence (255 aa):
GLNSPFSEMKKIFFDKEKMLEKKYLSILEKIVGIYKDFEHEKIKEIKGAELDKLIRDTDDYLKRLKELRKQIEKRSQEKTIEQIHKDIFGLLEAILGKKSQVRTISEFEGLVKKGKFTQQHLRILRDVIKAKTEFKKGKLNAHKVDAARKNASILINDLIDYSQRSDLVSLEKGRMRLRYKKNGKDMTAELLHCNGISFLFREEGVKKITDKIENSSMKEVSGCIEQQKSKKGLKVHPRVFDLVKNELGDFEIIL

Radius of gyration: 31.75 Å; Cα contacts (8 Å, |Δi|>4): 243; chains: 1; bounding box: 63×41×91 Å

Mean predicted aligned error: 10.2 Å